Protein AF-H1UV63-F1 (afdb_monomer_lite)

InterPro domains:
  IPR043129 ATPase, nucleotide binding domain [SSF53067] (81-274)

Sequence (292 aa):
MKQTSWPDVTPINQKNYYTDYMKRDDQILALRLQGDATRDRIVQAAKDRDRALAQSGRAEVPLVIPELQPDEAPADAAAGLDPSKVIVIHPGSQNLRIGFASDALPKSIPMTLATKFPQTEAEIHEALPRRHFEAKTQDQQYGEEWSKKYNKMCSDLKLEMRANKRKVLPNSKELVLNYNRRTEPEIIQTHNDPLQIDWTDINNLDDPKSSASCFIGQQAQRVPDDSQPKFKLWWPIQHGVLNEDEYLNAEHLFDDFETLLDKAIRQELGLTKNSTWRQYSCVFVIPDLYDK

Secondary structure (DSSP, 8-state):
---------PPP-TTS-----S--HHHHHHHHHHHHHHHHHHHHHHHHHHHHHHHH--------------S-------S---GGGEEEEE--SSEEEEEETT-SS-EEEES-EEEE-SS-HHHHS--SSP--TT--SHHHHH-HHHHHHHHHHHHHHHHHHHHTTPPPPTTHHHHHHHHHHHPPPP---GGG-TT------GGG-S-TT-SS--EEHHHHHTS-TT-SS-EEEE-SEETTEE-TTT-S-HHHHHHHHHHHHHHHHHHHS----HHHHTT-EEEE---SS---

Foldseek 3Di:
DDPDDDDDDDDDDPPPDDDPPDDPVVVCVVVVVVVVVVVVVVVVVVVVVVVVVVVVPDPDDDPPPPPPDDDDDDPCPPPPPPQQQEWEWEDDQQWIWIDGSPDPGTDIFGQKKKFQDQAEPCRVDPDPPDQPPPDPDPCSSPNDVVVVVVVVVVVVVCVVCVVVVHDDDPPPVVVVVVVVVPDDDDDDDPVPDPPDDDAADLVPFPDNPDRPTMDTGSNNVRHDCPDVRHIYMDGQDDPQHGDPPVDPDPVVSVSSSVVRVVVCCCPVVVPPDPVCNVSHHYHYDHDPDDDD

Organism: Colletotrichum higginsianum (strain IMI 349063) (NCBI:txid759273)

Radius of gyration: 31.69 Å; chains: 1; bounding box: 70×68×84 Å

Structure (mmCIF, N/CA/C/O backbone):
data_AF-H1UV63-F1
#
_entry.id   AF-H1UV63-F1
#
loop_
_atom_site.group_PDB
_atom_site.id
_atom_site.type_symbol
_atom_site.label_atom_id
_atom_site.label_alt_id
_atom_site.label_comp_id
_atom_site.label_asym_id
_atom_site.label_entity_id
_atom_site.label_seq_id
_atom_site.pdbx_PDB_ins_code
_atom_site.Cartn_x
_atom_site.Cartn_y
_atom_site.Cartn_z
_atom_site.occupancy
_atom_site.B_iso_or_equiv
_atom_site.auth_seq_id
_atom_site.auth_comp_id
_atom_site.auth_asym_id
_atom_site.auth_atom_id
_atom_site.pdbx_PDB_model_num
ATOM 1 N N . MET A 1 1 ? 37.564 -13.833 4.505 1.00 42.19 1 MET A N 1
ATOM 2 C CA . MET A 1 1 ? 36.512 -14.299 5.436 1.00 42.19 1 MET A CA 1
ATOM 3 C C . MET A 1 1 ? 35.214 -14.397 4.651 1.00 42.19 1 MET A C 1
ATOM 5 O O . MET A 1 1 ? 34.852 -13.411 4.023 1.00 42.19 1 MET A O 1
ATOM 9 N N . LYS A 1 2 ? 34.582 -15.577 4.580 1.00 48.62 2 LYS A N 1
ATOM 10 C CA . LYS A 1 2 ? 33.307 -15.763 3.862 1.00 48.62 2 LYS A CA 1
ATOM 11 C C . LYS A 1 2 ? 32.194 -15.027 4.629 1.00 48.62 2 LYS A C 1
ATOM 13 O O . LYS A 1 2 ? 32.057 -15.247 5.825 1.00 48.62 2 LYS A O 1
ATOM 18 N N . GLN A 1 3 ? 31.455 -14.146 3.952 1.00 64.31 3 GLN A N 1
ATOM 19 C CA . GLN A 1 3 ? 30.442 -13.248 4.536 1.00 64.31 3 GLN A CA 1
ATOM 20 C C . GLN A 1 3 ? 28.996 -13.774 4.442 1.00 64.31 3 GLN A C 1
ATOM 22 O O . GLN A 1 3 ? 28.058 -12.996 4.564 1.00 64.31 3 GLN A O 1
ATOM 27 N N . THR A 1 4 ? 28.778 -15.076 4.240 1.00 67.56 4 THR A N 1
ATOM 28 C CA . THR A 1 4 ? 27.424 -15.652 4.250 1.00 67.56 4 THR A CA 1
ATOM 29 C C . THR A 1 4 ? 27.419 -17.079 4.802 1.00 67.56 4 THR A C 1
ATOM 31 O O . THR A 1 4 ? 28.293 -17.885 4.487 1.00 67.56 4 THR A O 1
ATOM 34 N N . SER A 1 5 ? 26.432 -17.377 5.651 1.00 64.19 5 SER A N 1
ATOM 35 C CA . SER A 1 5 ? 26.225 -18.647 6.366 1.00 64.19 5 SER A CA 1
ATOM 36 C C . SER A 1 5 ? 25.236 -19.577 5.655 1.00 64.19 5 SER A C 1
ATOM 38 O O . SER A 1 5 ? 24.507 -20.326 6.304 1.00 64.19 5 SER A O 1
ATOM 40 N N . TRP A 1 6 ? 25.169 -19.518 4.325 1.00 56.72 6 TRP A N 1
ATOM 41 C CA . TRP A 1 6 ? 24.364 -20.474 3.571 1.00 56.72 6 TRP A CA 1
ATOM 42 C C . TRP A 1 6 ? 25.075 -21.832 3.584 1.00 56.72 6 TRP A C 1
ATOM 44 O O . TRP A 1 6 ? 26.253 -21.889 3.223 1.00 56.72 6 TRP A O 1
ATOM 54 N N . PRO A 1 7 ? 24.416 -22.918 4.026 1.00 69.50 7 PRO A N 1
ATOM 55 C CA . PRO A 1 7 ? 25.026 -24.237 4.001 1.00 69.50 7 PRO A CA 1
ATOM 56 C C . PRO A 1 7 ? 25.246 -24.663 2.544 1.00 69.50 7 PRO A C 1
ATOM 58 O O . PRO A 1 7 ? 24.295 -24.750 1.766 1.00 69.50 7 PRO A O 1
ATOM 61 N N . ASP A 1 8 ? 26.503 -24.923 2.176 1.00 65.56 8 ASP A N 1
ATOM 62 C CA . ASP A 1 8 ? 26.855 -25.519 0.886 1.00 65.56 8 ASP A CA 1
ATOM 63 C C . ASP A 1 8 ? 26.188 -26.905 0.796 1.00 65.56 8 ASP A C 1
ATOM 65 O O . ASP A 1 8 ? 26.524 -27.826 1.546 1.00 65.56 8 ASP A O 1
ATOM 69 N N . VAL A 1 9 ? 25.205 -27.052 -0.098 1.00 66.06 9 VAL A N 1
ATOM 70 C CA . VAL A 1 9 ? 24.465 -28.308 -0.283 1.00 66.06 9 VAL A CA 1
ATOM 71 C C . VAL A 1 9 ? 25.393 -29.335 -0.929 1.00 66.06 9 VAL A C 1
ATOM 73 O O . VAL A 1 9 ? 25.764 -29.211 -2.098 1.00 66.06 9 VAL A O 1
ATOM 76 N N . THR A 1 10 ? 25.775 -30.364 -0.174 1.00 71.56 10 THR A N 1
ATOM 77 C CA . THR A 1 10 ? 26.599 -31.456 -0.693 1.00 71.56 10 THR A CA 1
ATOM 78 C C . THR A 1 10 ? 25.807 -32.298 -1.703 1.00 71.56 10 THR A C 1
ATOM 80 O O . THR A 1 10 ? 24.642 -32.628 -1.466 1.00 71.56 10 THR A O 1
ATOM 83 N N . PRO A 1 11 ? 26.405 -32.661 -2.853 1.00 67.38 11 PRO A N 1
ATOM 84 C CA . PRO A 1 11 ? 25.725 -33.463 -3.863 1.00 67.38 11 PRO A CA 1
ATOM 85 C C . PRO A 1 11 ? 25.368 -34.850 -3.306 1.00 67.38 11 PRO A C 1
ATOM 87 O O . PRO A 1 11 ? 26.227 -35.577 -2.805 1.00 67.38 11 PRO A O 1
ATOM 90 N N . ILE A 1 12 ? 24.086 -35.217 -3.400 1.00 66.31 12 ILE A N 1
ATOM 91 C CA . ILE A 1 12 ? 23.541 -36.483 -2.890 1.00 66.31 12 ILE A CA 1
ATOM 92 C C . ILE A 1 12 ? 24.153 -37.680 -3.636 1.00 66.31 12 ILE A C 1
ATOM 94 O O . ILE A 1 12 ? 24.040 -37.805 -4.857 1.00 66.31 12 ILE A O 1
ATOM 98 N N . ASN A 1 13 ? 24.764 -38.600 -2.882 1.00 66.12 13 ASN A N 1
ATOM 99 C CA . ASN A 1 13 ? 25.251 -39.882 -3.389 1.00 66.12 13 ASN A CA 1
ATOM 100 C C . ASN A 1 13 ? 24.067 -40.833 -3.633 1.00 66.12 13 ASN A C 1
ATOM 102 O O . ASN A 1 13 ? 23.534 -41.440 -2.705 1.00 66.12 13 ASN A O 1
ATOM 106 N N . GLN A 1 14 ? 23.679 -40.978 -4.900 1.00 61.50 14 GLN A N 1
ATOM 107 C CA . GLN A 1 14 ? 22.519 -41.771 -5.324 1.00 61.50 14 GLN A CA 1
ATOM 108 C C . GLN A 1 14 ? 22.636 -43.278 -5.032 1.00 61.50 14 GLN A C 1
ATOM 110 O O . GLN A 1 14 ? 21.630 -43.976 -5.099 1.00 61.50 14 GLN A O 1
ATOM 115 N N . LYS A 1 15 ? 23.828 -43.805 -4.707 1.00 62.38 15 LYS A N 1
ATOM 116 C CA . LYS A 1 15 ? 24.020 -45.252 -4.488 1.00 62.38 15 LYS A CA 1
ATOM 117 C C . LYS A 1 15 ? 23.692 -45.733 -3.071 1.00 62.38 15 LYS A C 1
ATOM 119 O O . LYS A 1 15 ? 23.454 -46.922 -2.906 1.00 62.38 15 LYS A O 1
ATOM 124 N N . ASN A 1 16 ? 23.626 -44.834 -2.084 1.00 57.97 16 ASN A N 1
ATOM 125 C CA . ASN A 1 16 ? 23.355 -45.173 -0.677 1.00 57.97 16 ASN A CA 1
ATOM 126 C C . ASN A 1 16 ? 22.118 -44.441 -0.120 1.00 57.97 16 ASN A C 1
ATOM 128 O O . ASN A 1 16 ? 22.035 -44.178 1.078 1.00 57.97 16 ASN A O 1
ATOM 132 N N . TYR A 1 17 ? 21.174 -44.061 -0.984 1.00 53.88 17 TYR A N 1
ATOM 133 C CA . TYR A 1 17 ? 20.002 -43.287 -0.582 1.00 53.88 17 TYR A CA 1
ATOM 134 C C . TYR A 1 17 ? 18.934 -44.200 0.040 1.00 53.88 17 TYR A C 1
ATOM 136 O O . TYR A 1 17 ? 18.136 -44.807 -0.669 1.00 53.88 17 TYR A O 1
ATOM 144 N N . TYR A 1 18 ? 18.925 -44.300 1.371 1.00 55.66 18 TYR A N 1
ATOM 145 C CA . TYR A 1 18 ? 17.771 -44.785 2.129 1.00 55.66 18 TYR A CA 1
ATOM 146 C C . TYR A 1 18 ? 16.895 -43.587 2.506 1.00 55.66 18 TYR A C 1
ATOM 148 O O . TYR A 1 18 ? 17.345 -42.653 3.168 1.00 55.66 18 TYR A O 1
ATOM 156 N N . THR A 1 19 ? 15.643 -43.593 2.058 1.00 51.69 19 THR A N 1
ATOM 157 C CA . THR A 1 19 ? 14.640 -42.598 2.443 1.00 51.69 19 THR A CA 1
ATOM 158 C C . THR A 1 19 ? 13.991 -42.997 3.765 1.00 51.69 19 THR A C 1
ATOM 160 O O . THR A 1 19 ? 13.019 -43.748 3.764 1.00 51.69 19 THR A O 1
ATOM 163 N N . ASP A 1 20 ? 14.441 -42.426 4.881 1.00 51.88 20 ASP A N 1
ATOM 164 C CA . ASP A 1 20 ? 13.685 -42.420 6.147 1.00 51.88 20 ASP A CA 1
ATOM 165 C C . ASP A 1 20 ? 12.546 -41.376 6.092 1.00 51.88 20 ASP A C 1
ATOM 167 O O . ASP A 1 20 ? 12.403 -40.513 6.955 1.00 51.88 20 ASP A O 1
ATOM 171 N N . TYR A 1 21 ? 11.748 -41.403 5.017 1.00 51.06 21 TYR A N 1
ATOM 172 C CA . TYR A 1 21 ? 10.673 -40.431 4.770 1.00 51.06 21 TYR A CA 1
ATOM 173 C C . TYR A 1 21 ? 9.330 -40.844 5.398 1.00 51.06 21 TYR A C 1
ATOM 175 O O . TYR A 1 21 ? 8.378 -40.064 5.410 1.00 51.06 21 TYR A O 1
ATOM 183 N N . MET A 1 22 ? 9.229 -42.048 5.966 1.00 54.25 22 MET A N 1
ATOM 184 C CA . MET A 1 22 ? 8.077 -42.404 6.794 1.00 54.25 22 MET A CA 1
ATOM 185 C C . MET A 1 22 ? 8.352 -42.023 8.247 1.00 54.25 22 MET A C 1
ATOM 187 O O . MET A 1 22 ? 9.320 -42.483 8.851 1.00 54.25 22 MET A O 1
ATOM 191 N N . LYS A 1 23 ? 7.487 -41.165 8.803 1.00 57.91 23 LYS A N 1
ATOM 192 C CA . LYS A 1 23 ? 7.458 -40.820 10.230 1.00 57.91 23 LYS A CA 1
ATOM 193 C C . LYS A 1 23 ? 7.502 -42.118 11.043 1.00 57.91 23 LYS A C 1
ATOM 195 O O . LYS A 1 23 ? 6.573 -42.917 10.953 1.00 57.91 23 LYS A O 1
ATOM 200 N N . ARG A 1 24 ? 8.583 -42.339 11.797 1.00 61.56 24 ARG A N 1
ATOM 201 C CA . ARG A 1 24 ? 8.709 -43.492 12.701 1.00 61.56 24 ARG A CA 1
ATOM 202 C C . ARG A 1 24 ? 7.568 -43.451 13.718 1.00 61.56 24 ARG A C 1
ATOM 204 O O . ARG A 1 24 ? 7.281 -42.380 14.255 1.00 61.56 24 ARG A O 1
ATOM 211 N N . ASP A 1 25 ? 6.949 -44.599 13.994 1.00 57.50 25 ASP A N 1
ATOM 212 C CA . ASP A 1 25 ? 5.858 -44.711 14.976 1.00 57.50 25 ASP A CA 1
ATOM 213 C C . ASP A 1 25 ? 6.254 -44.144 16.355 1.00 57.50 25 ASP A C 1
ATOM 215 O O . ASP A 1 25 ? 5.413 -43.565 17.041 1.00 57.50 25 ASP A O 1
ATOM 219 N N . ASP A 1 26 ? 7.543 -44.180 16.708 1.00 63.28 26 ASP A N 1
ATOM 220 C CA . ASP A 1 26 ? 8.093 -43.601 17.942 1.00 63.28 26 ASP A CA 1
ATOM 221 C C . ASP A 1 26 ? 7.792 -42.100 18.107 1.00 63.28 26 ASP A C 1
ATOM 223 O O . ASP A 1 26 ? 7.559 -41.630 19.219 1.00 63.28 26 ASP A O 1
ATOM 227 N N . GLN A 1 27 ? 7.751 -41.331 17.010 1.00 63.78 27 GLN A N 1
ATOM 228 C CA . GLN A 1 27 ? 7.450 -39.892 17.058 1.00 63.78 27 GLN A CA 1
ATOM 229 C C . GLN A 1 27 ? 5.960 -39.614 17.301 1.00 63.78 27 GLN A C 1
ATOM 231 O O . GLN A 1 27 ? 5.600 -38.545 17.790 1.00 63.78 27 GLN A O 1
ATOM 236 N N . ILE A 1 28 ? 5.086 -40.568 16.967 1.00 67.12 28 ILE A N 1
ATOM 237 C CA . ILE A 1 28 ? 3.628 -40.450 17.117 1.00 67.12 28 ILE A CA 1
ATOM 238 C C . ILE A 1 28 ? 3.163 -41.087 18.437 1.00 67.12 28 ILE A C 1
ATOM 240 O O . ILE A 1 28 ? 2.121 -40.706 18.974 1.00 67.12 28 ILE A O 1
ATOM 244 N N . LEU A 1 29 ? 3.953 -42.006 19.003 1.00 73.69 29 LEU A N 1
ATOM 245 C CA . LEU A 1 29 ? 3.666 -42.682 20.266 1.00 73.69 29 LEU A CA 1
ATOM 246 C C . LEU A 1 29 ? 3.456 -41.695 21.424 1.00 73.69 29 LEU A C 1
ATOM 248 O O . LEU A 1 29 ? 2.506 -41.856 22.183 1.00 73.69 29 LEU A O 1
ATOM 252 N N . ALA A 1 30 ? 4.278 -40.645 21.528 1.00 72.62 30 ALA A N 1
ATOM 253 C CA . ALA A 1 30 ? 4.153 -39.642 22.591 1.00 72.62 30 ALA A CA 1
ATOM 254 C C . ALA A 1 30 ? 2.817 -38.873 22.533 1.00 72.62 30 ALA A C 1
ATOM 256 O O . ALA A 1 30 ? 2.186 -38.651 23.566 1.00 72.62 30 ALA A O 1
ATOM 257 N N . LEU A 1 31 ? 2.352 -38.523 21.326 1.00 74.31 31 LEU A N 1
ATOM 258 C CA . LEU A 1 31 ? 1.053 -37.870 21.127 1.00 74.31 31 LEU A CA 1
ATOM 259 C C . LEU A 1 31 ? -0.121 -38.820 21.395 1.00 74.31 31 LEU A C 1
ATOM 261 O O . LEU A 1 31 ? -1.104 -38.402 22.006 1.00 74.31 31 LEU A O 1
ATOM 265 N N . ARG A 1 32 ? -0.027 -40.095 20.984 1.00 78.44 32 ARG A N 1
ATOM 266 C CA . ARG A 1 32 ? -1.058 -41.101 21.306 1.00 78.44 32 ARG A CA 1
ATOM 267 C C . ARG A 1 32 ? -1.154 -41.329 22.813 1.00 78.44 32 ARG A C 1
ATOM 269 O O . ARG A 1 32 ? -2.252 -41.285 23.344 1.00 78.44 32 ARG A O 1
ATOM 276 N N . LEU A 1 33 ? -0.022 -41.455 23.510 1.00 80.06 33 LEU A N 1
ATOM 277 C CA . LEU A 1 33 ? 0.009 -41.652 24.961 1.00 80.06 33 LEU A CA 1
ATOM 278 C C . LEU A 1 33 ? -0.634 -40.474 25.719 1.00 80.06 33 LEU A C 1
ATOM 280 O O . LEU A 1 33 ? -1.361 -40.686 26.687 1.00 80.06 33 LEU A O 1
ATOM 284 N N . GLN A 1 34 ? -0.416 -39.232 25.266 1.00 75.44 34 GLN A N 1
ATOM 285 C CA . GLN A 1 34 ? -1.096 -38.058 25.828 1.00 75.44 34 GLN A CA 1
ATOM 286 C C . GLN A 1 34 ? -2.606 -38.056 25.550 1.00 75.44 34 GLN A C 1
ATOM 288 O O . GLN A 1 34 ? -3.384 -37.699 26.440 1.00 75.44 34 GLN A O 1
ATOM 293 N N . GLY A 1 35 ? -3.019 -38.458 24.343 1.00 81.25 35 GLY A N 1
ATOM 294 C CA . GLY A 1 35 ? -4.427 -38.586 23.959 1.00 81.25 35 GLY A CA 1
ATOM 295 C C . GLY A 1 35 ? -5.166 -39.669 24.751 1.00 81.25 35 GLY A C 1
ATOM 296 O O . GLY A 1 35 ? -6.261 -39.433 25.262 1.00 81.25 35 GLY A O 1
ATOM 297 N N . ASP A 1 36 ? -4.540 -40.830 24.928 1.00 81.25 36 ASP A N 1
ATOM 298 C CA . ASP A 1 36 ? -5.101 -41.941 25.699 1.00 81.25 36 ASP A CA 1
ATOM 299 C C . ASP A 1 36 ? -5.211 -41.568 27.188 1.00 81.25 36 ASP A C 1
ATOM 301 O O . ASP A 1 36 ? -6.267 -41.748 27.793 1.00 81.25 36 ASP A O 1
ATOM 305 N N . ALA A 1 37 ? -4.197 -40.905 27.760 1.00 79.62 37 ALA A N 1
ATOM 306 C CA . ALA A 1 37 ? -4.236 -40.442 29.150 1.00 79.62 37 ALA A CA 1
ATOM 307 C C . ALA A 1 37 ? -5.311 -39.366 29.412 1.00 79.62 37 ALA A C 1
ATOM 309 O O . ALA A 1 37 ? -5.905 -39.323 30.493 1.00 79.62 37 ALA A O 1
ATOM 310 N N . THR A 1 38 ? -5.580 -38.481 28.445 1.00 79.75 38 THR A N 1
ATOM 311 C CA . THR A 1 38 ? -6.673 -37.495 28.559 1.00 79.75 38 THR A CA 1
ATOM 312 C C . THR A 1 38 ? -8.038 -38.166 28.453 1.00 79.75 38 THR A C 1
ATOM 314 O O . THR A 1 38 ? -8.935 -37.841 29.234 1.00 79.75 38 THR A O 1
ATOM 317 N N . ARG A 1 39 ? -8.187 -39.147 27.557 1.00 81.31 39 ARG A N 1
ATOM 318 C CA . ARG A 1 39 ? -9.411 -39.946 27.432 1.00 81.31 39 ARG A CA 1
ATOM 319 C C . ARG A 1 39 ? -9.704 -40.737 28.707 1.00 81.31 39 ARG A C 1
ATOM 321 O O . ARG A 1 39 ? -10.838 -40.698 29.185 1.00 81.31 39 ARG A O 1
ATOM 328 N N . ASP A 1 40 ? -8.696 -41.374 29.295 1.00 83.44 40 ASP A N 1
ATOM 329 C CA . ASP A 1 40 ? -8.841 -42.131 30.540 1.00 83.44 40 ASP A CA 1
ATOM 330 C C . ASP A 1 40 ? -9.240 -41.232 31.713 1.00 83.44 40 ASP A C 1
ATOM 332 O O . ASP A 1 40 ? -10.145 -41.583 32.470 1.00 83.44 40 ASP A O 1
ATOM 336 N N . ARG A 1 41 ? -8.673 -40.020 31.820 1.00 83.25 41 ARG A N 1
ATOM 337 C CA . ARG A 1 41 ? -9.089 -39.033 32.837 1.00 83.25 41 ARG A CA 1
ATOM 338 C C . ARG A 1 41 ? -10.551 -38.615 32.692 1.00 83.25 41 ARG A C 1
ATOM 340 O O . ARG A 1 41 ? -11.250 -38.516 33.697 1.00 83.25 41 ARG A O 1
ATOM 347 N N . ILE A 1 42 ? -11.029 -38.397 31.466 1.00 80.56 42 ILE A N 1
ATOM 348 C CA . ILE A 1 42 ? -12.434 -38.039 31.208 1.00 80.56 42 ILE A CA 1
ATOM 349 C C . ILE A 1 42 ? -13.360 -39.199 31.591 1.00 80.56 42 ILE A C 1
ATOM 351 O O . ILE A 1 42 ? -14.383 -38.988 32.243 1.00 80.56 42 ILE A O 1
ATOM 355 N N . VAL A 1 43 ? -12.989 -40.431 31.232 1.00 85.44 43 VAL A N 1
ATOM 356 C CA . VAL A 1 43 ? -13.759 -41.634 31.576 1.00 85.44 43 VAL A CA 1
ATOM 357 C C . VAL A 1 43 ? -13.783 -41.859 33.088 1.00 85.44 43 VAL A C 1
ATOM 359 O O . VAL A 1 43 ? -14.829 -42.216 33.631 1.00 85.44 43 VAL A O 1
ATOM 362 N N . GLN A 1 44 ? -12.668 -41.627 33.781 1.00 81.00 44 GLN A N 1
ATOM 363 C CA . GLN A 1 44 ? -12.585 -41.758 35.233 1.00 81.00 44 GLN A CA 1
ATOM 364 C C . GLN A 1 44 ? -13.447 -40.704 35.937 1.00 81.00 44 GLN A C 1
ATOM 366 O O . GLN A 1 44 ? -14.276 -41.062 36.764 1.00 81.00 44 GLN A O 1
ATOM 371 N N . ALA A 1 45 ? -13.367 -39.438 35.514 1.00 83.94 45 ALA A N 1
ATOM 372 C CA . ALA A 1 45 ? -14.203 -38.360 36.044 1.00 83.94 45 ALA A CA 1
ATOM 373 C C . ALA A 1 45 ? -15.707 -38.596 35.803 1.00 83.94 45 ALA A C 1
ATOM 375 O O . ALA A 1 45 ? -16.535 -38.266 36.652 1.00 83.94 45 ALA A O 1
ATOM 376 N N . ALA A 1 46 ? -16.078 -39.191 34.663 1.00 80.81 46 ALA A N 1
ATOM 377 C CA . ALA A 1 46 ? -17.459 -39.580 34.388 1.00 80.81 46 ALA A CA 1
ATOM 378 C C . ALA A 1 46 ? -17.924 -40.730 35.297 1.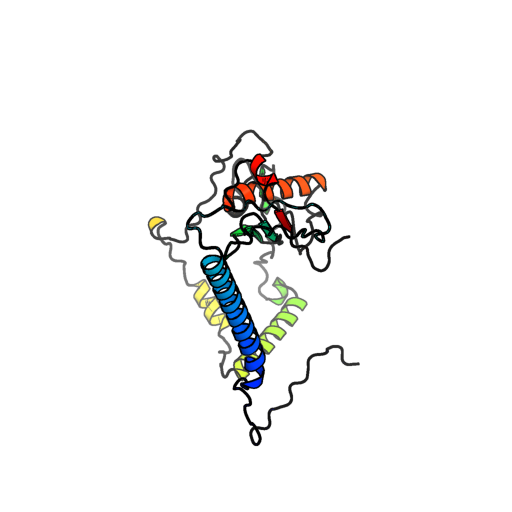00 80.81 46 ALA A C 1
ATOM 380 O O . ALA A 1 46 ? -19.009 -40.651 35.864 1.00 80.81 46 ALA A O 1
ATOM 381 N N . LYS A 1 47 ? -17.092 -41.763 35.490 1.00 83.31 47 LYS A N 1
ATOM 382 C CA . LYS A 1 47 ? -17.390 -42.892 36.388 1.00 83.31 47 LYS A CA 1
ATOM 383 C C . LYS A 1 47 ? -17.461 -42.475 37.855 1.00 83.31 47 LYS A C 1
ATOM 385 O O . LYS A 1 47 ? -18.312 -42.982 38.578 1.00 83.31 47 LYS A O 1
ATOM 390 N N . ASP A 1 48 ? -16.602 -41.559 38.289 1.00 79.50 48 ASP A N 1
ATOM 391 C CA . ASP A 1 48 ? -16.605 -41.039 39.656 1.00 79.50 48 ASP A CA 1
ATOM 392 C C . ASP A 1 48 ? -17.840 -40.162 39.908 1.00 79.50 48 ASP A C 1
ATOM 394 O O . ASP A 1 48 ? -18.464 -40.276 40.964 1.00 79.50 48 ASP A O 1
ATOM 398 N N . ARG A 1 49 ? -18.271 -39.374 38.910 1.00 76.06 49 ARG A N 1
ATOM 399 C CA . ARG A 1 49 ? -19.550 -38.642 38.943 1.00 76.06 49 ARG A CA 1
ATOM 400 C C . ARG A 1 49 ? -20.744 -39.596 39.052 1.00 76.06 49 ARG A C 1
ATOM 402 O O . ARG A 1 49 ? -21.631 -39.358 39.865 1.00 76.06 49 ARG A O 1
ATOM 409 N N . ASP A 1 50 ? -20.749 -40.677 38.276 1.00 76.12 50 ASP A N 1
ATOM 410 C CA . ASP A 1 50 ? -21.839 -41.662 38.271 1.00 76.12 50 ASP A CA 1
ATOM 411 C C . ASP A 1 50 ? -21.874 -42.483 39.575 1.00 76.12 50 ASP A C 1
ATOM 413 O O . ASP A 1 50 ? -22.935 -42.729 40.148 1.00 76.12 50 ASP A O 1
ATOM 417 N N . ARG A 1 51 ? -20.699 -42.816 40.129 1.00 79.19 51 ARG A N 1
ATOM 418 C CA . ARG A 1 51 ? -20.566 -43.451 41.449 1.00 79.19 51 ARG A CA 1
ATOM 419 C C . ARG A 1 51 ? -21.072 -42.540 42.568 1.00 79.19 51 ARG A C 1
ATOM 421 O O . ARG A 1 51 ? -21.796 -43.016 43.438 1.00 79.19 51 ARG A O 1
ATOM 428 N N . ALA A 1 52 ? -20.738 -41.249 42.537 1.00 69.75 52 ALA A N 1
ATOM 429 C CA . ALA A 1 52 ? -21.239 -40.274 43.507 1.00 69.75 52 ALA A CA 1
ATOM 430 C C . ALA A 1 52 ? -22.772 -40.114 43.430 1.00 69.75 52 ALA A C 1
ATOM 432 O O . ALA A 1 52 ? -23.437 -39.977 44.461 1.00 69.75 52 ALA A O 1
ATOM 433 N N . LEU A 1 53 ? -23.347 -40.211 42.226 1.00 67.38 53 LEU A N 1
ATOM 434 C CA . LEU A 1 53 ? -24.797 -40.223 42.011 1.00 67.38 53 LEU A CA 1
ATOM 435 C C . LEU A 1 53 ? -25.455 -41.492 42.575 1.00 67.38 53 LEU A C 1
ATOM 437 O O . LEU A 1 53 ? -26.475 -41.416 43.255 1.00 67.38 53 LEU A O 1
ATOM 441 N N . ALA A 1 54 ? -24.848 -42.659 42.354 1.00 68.00 54 ALA A N 1
ATOM 442 C CA . ALA A 1 54 ? -25.374 -43.936 42.837 1.00 68.00 54 ALA A CA 1
ATOM 443 C C . ALA A 1 54 ? -25.281 -44.084 44.366 1.00 68.00 54 ALA A C 1
ATOM 445 O O . ALA A 1 54 ? -26.128 -44.726 44.985 1.00 68.00 54 ALA A O 1
ATOM 446 N N . GLN A 1 55 ? -24.266 -43.479 44.988 1.00 66.81 55 GLN A N 1
ATOM 447 C CA . GLN A 1 55 ? -24.022 -43.576 46.428 1.00 66.81 55 GLN A CA 1
ATOM 448 C C . GLN A 1 55 ? -24.863 -42.583 47.252 1.00 66.81 55 GLN A C 1
ATOM 450 O O . GLN A 1 55 ? -25.044 -42.793 48.449 1.00 66.81 55 GLN A O 1
ATOM 455 N N . SER A 1 56 ? -25.413 -41.535 46.624 1.00 59.72 56 SER A N 1
ATOM 456 C CA . SER A 1 56 ? -26.205 -40.495 47.300 1.00 59.72 56 SER A CA 1
ATOM 457 C C . SER A 1 56 ? -27.724 -40.728 47.308 1.00 59.72 56 SER A C 1
ATOM 459 O O . SER A 1 56 ? -28.416 -40.020 48.035 1.00 59.72 56 SER A O 1
ATOM 461 N N . GLY A 1 57 ? -28.258 -41.735 46.598 1.00 57.03 57 GLY A N 1
ATOM 462 C CA . GLY A 1 57 ? -29.594 -42.326 46.831 1.00 57.03 57 GLY A CA 1
ATOM 463 C C . GLY A 1 57 ? -30.821 -41.392 46.832 1.00 57.03 57 GLY A C 1
ATOM 464 O O . GLY A 1 57 ? -31.920 -41.839 47.159 1.00 57.03 57 GLY A O 1
ATOM 465 N N . ARG A 1 58 ? -30.677 -40.113 46.477 1.00 44.91 58 ARG A N 1
ATOM 466 C CA . ARG A 1 58 ? -31.751 -39.117 46.403 1.00 44.91 58 ARG A CA 1
ATOM 467 C C . ARG A 1 58 ? -31.791 -38.525 45.002 1.00 44.91 58 ARG A C 1
ATOM 469 O O . ARG A 1 58 ? -30.860 -37.854 44.574 1.00 44.91 58 ARG A O 1
ATOM 476 N N . ALA A 1 59 ? -32.898 -38.771 44.310 1.00 52.41 59 ALA A N 1
ATOM 477 C CA . ALA A 1 59 ? -33.232 -38.187 43.017 1.00 52.41 59 ALA A CA 1
ATOM 478 C C . ALA A 1 59 ? -33.737 -36.741 43.167 1.00 52.41 59 ALA A C 1
ATOM 480 O O . ALA A 1 59 ? -34.844 -36.420 42.753 1.00 52.41 59 ALA A O 1
ATOM 481 N N . GLU A 1 60 ? -32.926 -35.868 43.757 1.00 45.50 60 GLU A N 1
ATOM 482 C CA . GLU A 1 60 ? -33.067 -34.425 43.580 1.00 45.50 60 GLU A CA 1
ATOM 483 C C . GLU A 1 60 ? -31.687 -33.858 43.299 1.00 45.50 60 GLU A C 1
ATOM 485 O O . GLU A 1 60 ? -30.729 -34.180 43.993 1.00 45.50 60 GLU A O 1
ATOM 490 N N . VAL A 1 61 ? -31.591 -33.060 42.240 1.00 51.62 61 VAL A N 1
ATOM 491 C CA . VAL A 1 61 ? -30.376 -32.365 41.826 1.00 51.62 61 VAL A CA 1
ATOM 492 C C . VAL A 1 61 ? -30.272 -31.089 42.660 1.00 51.62 61 VAL A C 1
ATOM 494 O O . VAL A 1 61 ? -31.043 -30.162 42.403 1.00 51.62 61 VAL A O 1
ATOM 497 N N . PRO A 1 62 ? -29.327 -30.950 43.607 1.00 40.50 62 PRO A N 1
ATOM 498 C CA . PRO A 1 62 ? -28.923 -29.630 44.036 1.00 40.50 62 PRO A CA 1
ATOM 499 C C . PRO A 1 62 ? -28.032 -29.090 42.919 1.00 40.50 62 PRO A C 1
ATOM 501 O O . PRO A 1 62 ? -26.952 -29.623 42.648 1.00 40.50 62 PRO A O 1
ATOM 504 N N . LEU A 1 63 ? -28.485 -28.035 42.247 1.00 44.59 63 LEU A N 1
ATOM 505 C CA . LEU A 1 63 ? -27.571 -27.125 41.568 1.00 44.59 63 LEU A CA 1
ATOM 506 C C . LEU A 1 63 ? -26.609 -26.602 42.638 1.00 44.59 63 LEU A C 1
ATOM 508 O O . LEU A 1 63 ? -26.951 -25.698 43.396 1.00 44.59 63 LEU A O 1
ATOM 512 N N . VAL A 1 64 ? -25.423 -27.202 42.731 1.00 41.56 64 VAL A N 1
ATOM 513 C CA . VAL A 1 64 ? -24.314 -26.602 43.466 1.00 41.56 64 VAL A CA 1
ATOM 514 C C . VAL A 1 64 ? -23.914 -25.373 42.663 1.00 41.56 64 VAL A C 1
ATOM 516 O O . VAL A 1 64 ? -23.191 -25.460 41.673 1.00 41.56 64 VAL A O 1
ATOM 519 N N . ILE A 1 65 ? -24.453 -24.225 43.066 1.00 46.94 65 ILE A N 1
ATOM 520 C CA . ILE A 1 65 ? -23.809 -22.938 42.831 1.00 46.94 65 ILE A CA 1
ATOM 521 C C . ILE A 1 65 ? -22.447 -23.069 43.520 1.00 46.94 65 ILE A C 1
ATOM 523 O O . ILE A 1 65 ? -22.429 -23.366 44.716 1.00 46.94 65 ILE A O 1
ATOM 527 N N . PRO A 1 66 ? -21.314 -22.934 42.811 1.00 40.56 66 PRO A N 1
ATOM 528 C CA . PRO A 1 66 ? -20.021 -22.950 43.469 1.00 40.56 66 PRO A CA 1
ATOM 529 C C . PRO A 1 66 ? -19.970 -21.759 44.431 1.00 40.56 66 PRO A C 1
ATOM 531 O O . PRO A 1 66 ? -19.865 -20.611 44.000 1.00 40.56 66 PRO A O 1
ATOM 534 N N . GLU A 1 67 ? -20.085 -22.019 45.732 1.00 36.12 67 GLU A N 1
ATOM 535 C CA . GLU A 1 67 ? -19.616 -21.082 46.743 1.00 36.12 67 GLU A CA 1
ATOM 536 C C . GLU A 1 67 ? -18.103 -20.962 46.554 1.00 36.12 67 GLU A C 1
ATOM 538 O O . GLU A 1 67 ? -17.333 -21.864 46.885 1.00 36.12 67 GLU A O 1
ATOM 543 N N . LEU A 1 68 ? -17.689 -19.849 45.948 1.00 38.41 68 LEU A N 1
ATOM 544 C CA . LEU A 1 68 ? -16.312 -19.382 45.962 1.00 38.41 68 LEU A CA 1
ATOM 545 C C . LEU A 1 68 ? -15.915 -19.127 47.420 1.00 38.41 68 LEU A C 1
ATOM 547 O O . LEU A 1 68 ? -16.206 -18.069 47.976 1.00 38.41 68 LEU A O 1
ATOM 551 N N . GLN A 1 69 ? -15.245 -20.099 48.037 1.00 34.12 69 GLN A N 1
ATOM 552 C CA . GLN A 1 69 ? -14.367 -19.817 49.167 1.00 34.12 69 GLN A CA 1
ATOM 553 C C . GLN A 1 69 ? -13.242 -18.894 48.676 1.00 34.12 69 GLN A C 1
ATOM 555 O O . GLN A 1 69 ? -12.586 -19.220 47.682 1.00 34.12 69 GLN A O 1
ATOM 560 N N . PRO A 1 70 ? -13.024 -17.739 49.326 1.00 45.72 70 PRO A N 1
ATOM 561 C CA . PRO A 1 70 ? -11.938 -16.847 48.988 1.00 45.72 70 PRO A CA 1
ATOM 562 C C . PRO A 1 70 ? -10.727 -17.287 49.802 1.00 45.72 70 PRO A C 1
ATOM 564 O O . PRO A 1 70 ? -10.621 -16.901 50.954 1.00 45.72 70 PRO A O 1
ATOM 567 N N . ASP A 1 71 ? -9.859 -18.124 49.245 1.00 42.44 71 ASP A N 1
ATOM 568 C CA . ASP A 1 71 ? -8.431 -18.046 49.559 1.00 42.44 71 ASP A CA 1
ATOM 569 C C . ASP A 1 71 ? -7.603 -18.892 48.583 1.00 42.44 71 ASP A C 1
ATOM 571 O O . ASP A 1 71 ? -7.874 -20.065 48.340 1.00 42.44 71 ASP A O 1
ATOM 575 N N . GLU A 1 72 ? -6.601 -18.221 48.014 1.00 43.53 72 GLU A N 1
ATOM 576 C CA . GLU A 1 72 ? -5.490 -18.748 47.212 1.00 43.53 72 GLU A CA 1
ATOM 577 C C . GLU A 1 72 ? -5.837 -19.542 45.940 1.00 43.53 72 GLU A C 1
ATOM 579 O O . GLU A 1 72 ? -5.387 -20.666 45.721 1.00 43.53 72 GLU A O 1
ATOM 584 N N . ALA A 1 73 ? -6.518 -18.882 45.002 1.00 35.25 73 ALA A N 1
ATOM 585 C CA . ALA A 1 73 ? -6.237 -19.119 43.588 1.00 35.25 73 ALA A CA 1
ATOM 586 C C . ALA A 1 73 ? -5.068 -18.202 43.172 1.00 35.25 73 ALA A C 1
ATOM 588 O O . ALA A 1 73 ? -5.148 -16.992 43.419 1.00 35.25 73 ALA A O 1
ATOM 589 N N . PRO A 1 74 ? -3.990 -18.707 42.536 1.00 39.97 74 PRO A N 1
ATOM 590 C CA . PRO A 1 74 ? -3.104 -17.818 41.803 1.00 39.97 74 PRO A CA 1
ATOM 591 C C . PRO A 1 74 ? -3.980 -17.111 40.772 1.00 39.97 74 PRO A C 1
ATOM 593 O O . PRO A 1 74 ? -4.860 -17.730 40.180 1.00 39.97 74 PRO A O 1
ATOM 596 N N . ALA A 1 75 ? -3.800 -15.804 40.625 1.00 41.16 75 ALA A N 1
ATOM 597 C CA . ALA A 1 75 ? -4.569 -14.999 39.697 1.00 41.16 75 ALA A CA 1
ATOM 598 C C . ALA A 1 75 ? -4.500 -15.602 38.283 1.00 41.16 75 ALA A C 1
ATOM 600 O O . ALA A 1 75 ? -3.562 -15.338 37.531 1.00 41.16 75 ALA A O 1
ATOM 601 N N . ASP A 1 76 ? -5.517 -16.381 37.914 1.00 42.69 76 ASP A N 1
ATOM 602 C CA . ASP A 1 76 ? -5.851 -16.690 36.534 1.00 42.69 76 ASP A CA 1
ATOM 603 C C . ASP A 1 76 ? -6.343 -15.382 35.902 1.00 42.69 76 ASP A C 1
ATOM 605 O O . ASP A 1 76 ? -7.526 -15.155 35.659 1.00 42.69 76 ASP A O 1
ATOM 609 N N . ALA A 1 77 ? -5.391 -14.509 35.571 1.00 45.12 77 ALA A N 1
ATOM 610 C CA . ALA A 1 77 ? -5.543 -13.420 34.609 1.00 45.12 77 ALA A CA 1
ATOM 611 C C . ALA A 1 77 ? -5.694 -13.955 33.165 1.00 45.12 77 ALA A C 1
ATOM 613 O O . ALA A 1 77 ? -5.371 -13.278 32.195 1.00 45.12 77 ALA A O 1
ATOM 614 N N . ALA A 1 78 ? -6.187 -15.185 33.028 1.00 46.25 78 ALA A N 1
ATOM 615 C CA . ALA A 1 78 ? -6.580 -15.836 31.795 1.00 46.25 78 ALA A CA 1
ATOM 616 C C . ALA A 1 78 ? -8.082 -16.161 31.842 1.00 46.25 78 ALA A C 1
ATOM 618 O O . ALA A 1 78 ? -8.513 -17.228 31.407 1.00 46.25 78 ALA A O 1
ATOM 619 N N . ALA A 1 79 ? -8.901 -15.226 32.345 1.00 50.69 79 ALA A N 1
ATOM 620 C CA . ALA A 1 79 ? -10.275 -15.118 31.873 1.00 50.69 79 ALA A CA 1
ATOM 621 C C . ALA A 1 79 ? -10.189 -15.040 30.345 1.00 50.69 79 ALA A C 1
ATOM 623 O O . ALA A 1 79 ? -9.705 -14.046 29.806 1.00 50.69 79 ALA A O 1
ATOM 624 N N . GLY A 1 80 ? -10.511 -16.157 29.687 1.00 53.28 80 GLY A N 1
ATOM 625 C CA . GLY A 1 80 ? -10.207 -16.390 28.284 1.00 53.28 80 GLY A CA 1
ATOM 626 C C . GLY A 1 80 ? -10.583 -15.179 27.446 1.00 53.28 80 GLY A C 1
ATOM 627 O O . GLY A 1 80 ? -11.755 -14.808 27.387 1.00 53.28 80 GLY A O 1
ATOM 628 N N . LEU A 1 81 ? -9.575 -14.551 26.837 1.00 66.12 81 LEU A N 1
ATOM 629 C CA . LEU A 1 81 ? -9.780 -13.556 25.798 1.00 66.12 81 LEU A CA 1
ATOM 630 C C . LEU A 1 81 ? -10.593 -14.245 24.710 1.00 66.12 81 LEU A C 1
ATOM 632 O O . LEU A 1 81 ? -10.076 -15.079 23.969 1.00 66.12 81 LEU A O 1
ATOM 636 N N . ASP A 1 82 ? -11.887 -13.945 24.681 1.00 81.00 82 ASP A N 1
ATOM 637 C CA . ASP A 1 82 ? -12.774 -14.386 23.624 1.00 81.00 82 ASP A CA 1
ATOM 638 C C . ASP A 1 82 ? -12.194 -13.844 22.309 1.00 81.00 82 ASP A C 1
ATOM 640 O O . ASP A 1 82 ? -12.127 -12.621 22.144 1.00 81.00 82 ASP A O 1
ATOM 644 N N . PRO A 1 83 ? -11.725 -14.706 21.389 1.00 81.00 83 PRO A N 1
ATOM 645 C CA . PRO A 1 83 ? -11.052 -14.261 20.172 1.00 81.00 83 PRO A CA 1
ATOM 646 C C . PRO A 1 83 ? -11.975 -13.421 19.279 1.00 81.00 83 PRO A C 1
ATOM 648 O O . PRO A 1 83 ? -11.490 -12.647 18.458 1.00 81.00 83 PRO A O 1
ATOM 651 N N . SER A 1 84 ? -13.296 -13.510 19.473 1.00 85.38 84 SER A N 1
ATOM 652 C CA . SER A 1 84 ? -14.262 -12.638 18.797 1.00 85.38 84 SER A CA 1
ATOM 653 C C . SER A 1 84 ? -14.223 -11.184 19.287 1.00 85.38 84 SER A C 1
ATOM 655 O O . SER A 1 84 ? -14.648 -10.277 18.577 1.00 85.38 84 SER A O 1
ATOM 657 N N . LYS A 1 85 ? -13.676 -10.935 20.483 1.00 87.94 85 LYS A N 1
ATOM 658 C CA . LYS A 1 85 ? -13.527 -9.600 21.085 1.00 87.94 85 LYS A CA 1
ATOM 659 C C . LYS A 1 85 ? -12.103 -9.061 20.989 1.00 87.94 85 LYS A C 1
ATOM 661 O O . LYS A 1 85 ? -11.771 -8.075 21.644 1.00 87.94 85 LYS A O 1
ATOM 666 N N . VAL A 1 86 ? -11.255 -9.684 20.179 1.00 91.69 86 VAL A N 1
ATOM 667 C CA . VAL A 1 86 ? -9.893 -9.215 19.925 1.00 91.69 86 VAL A CA 1
ATOM 668 C C . VAL A 1 86 ? -9.808 -8.723 18.489 1.00 91.69 86 VAL A C 1
ATOM 670 O O . VAL A 1 86 ? -10.040 -9.491 17.560 1.00 91.69 86 VAL A O 1
ATOM 673 N N . ILE A 1 87 ? -9.471 -7.449 18.309 1.00 92.81 87 ILE A N 1
ATOM 674 C CA . ILE A 1 87 ? -9.212 -6.846 17.002 1.00 92.81 87 ILE A CA 1
ATOM 675 C C . ILE A 1 87 ? -7.708 -6.900 16.758 1.00 92.81 87 ILE A C 1
ATOM 677 O O . ILE A 1 87 ? -6.920 -6.427 17.575 1.00 92.81 87 ILE A O 1
ATOM 681 N N . VAL A 1 88 ? -7.308 -7.474 15.631 1.00 94.44 88 VAL A N 1
ATOM 682 C CA . VAL A 1 88 ? -5.914 -7.521 15.195 1.00 94.44 88 VAL A CA 1
ATOM 683 C C . VAL A 1 88 ? -5.711 -6.447 14.136 1.00 94.44 88 VAL A C 1
ATOM 685 O O . VAL A 1 88 ? -6.399 -6.442 13.114 1.00 94.44 88 VAL A O 1
ATOM 688 N N . ILE A 1 89 ? -4.763 -5.545 14.379 1.00 94.75 89 ILE A N 1
ATOM 689 C CA . ILE A 1 89 ? -4.398 -4.451 13.481 1.00 94.75 89 ILE A CA 1
ATOM 690 C C . ILE A 1 89 ? -2.952 -4.661 13.045 1.00 94.75 89 ILE A C 1
ATOM 692 O O . ILE A 1 89 ? -2.025 -4.638 13.855 1.00 94.75 89 ILE A O 1
ATOM 696 N N . HIS A 1 90 ? -2.763 -4.863 11.747 1.00 94.44 90 HIS A N 1
ATOM 697 C CA . HIS A 1 90 ? -1.455 -4.989 11.126 1.00 94.44 90 HIS A CA 1
ATOM 698 C C . HIS A 1 90 ? -1.265 -3.848 10.117 1.00 94.44 90 HIS A C 1
ATOM 700 O O . HIS A 1 90 ? -1.684 -3.971 8.954 1.00 94.44 90 HIS A O 1
ATOM 706 N N . PRO A 1 91 ? -0.660 -2.727 10.547 1.00 93.00 91 PRO A N 1
ATOM 707 C CA . PRO A 1 91 ? -0.340 -1.628 9.653 1.00 93.00 91 PRO A CA 1
ATOM 708 C C . PRO A 1 91 ? 0.716 -2.041 8.622 1.00 93.00 91 PRO A C 1
ATOM 710 O O . PRO A 1 91 ? 1.559 -2.904 8.861 1.00 93.00 91 PRO A O 1
ATOM 713 N N . GLY A 1 92 ? 0.671 -1.420 7.451 1.00 92.06 92 GLY A N 1
ATOM 714 C CA . GLY A 1 92 ? 1.631 -1.652 6.382 1.00 92.06 92 GLY A CA 1
ATOM 715 C C . GLY A 1 92 ? 1.612 -0.489 5.405 1.00 92.06 92 GLY A C 1
ATOM 716 O O . GLY A 1 92 ? 0.584 0.158 5.250 1.00 92.06 92 GLY A O 1
ATOM 717 N N . SER A 1 93 ? 2.736 -0.242 4.730 1.00 91.50 93 SER A N 1
ATOM 718 C CA . SER A 1 93 ? 2.899 0.946 3.881 1.00 91.50 93 SER A CA 1
ATOM 719 C C . SER A 1 93 ? 1.882 1.035 2.745 1.00 91.50 93 SER A C 1
ATOM 721 O O . SER A 1 93 ? 1.353 2.098 2.455 1.00 91.50 93 SER A O 1
ATOM 723 N N . GLN A 1 94 ? 1.591 -0.092 2.095 1.00 91.44 94 GLN A N 1
ATOM 724 C CA . GLN A 1 94 ? 0.608 -0.133 1.014 1.00 91.44 94 GLN A CA 1
ATOM 725 C C . GLN A 1 94 ? -0.796 -0.466 1.525 1.00 91.44 94 GLN A C 1
ATOM 727 O O . GLN A 1 94 ? -1.780 0.100 1.056 1.00 91.44 94 GLN A O 1
ATOM 732 N N . ASN A 1 95 ? -0.893 -1.417 2.457 1.00 94.06 95 ASN A N 1
ATOM 733 C CA . ASN A 1 95 ? -2.158 -1.989 2.898 1.00 94.06 95 ASN A CA 1
ATOM 734 C C . ASN A 1 95 ? -2.188 -2.135 4.420 1.00 94.06 95 ASN A C 1
ATOM 736 O O . ASN A 1 95 ? -1.285 -2.730 5.011 1.00 94.06 95 ASN A O 1
ATOM 740 N N . LEU A 1 96 ? -3.284 -1.681 5.018 1.00 94.19 96 LEU A N 1
ATOM 741 C CA . LEU A 1 96 ? -3.716 -2.014 6.363 1.00 94.19 96 LEU A CA 1
ATOM 742 C C . LEU A 1 96 ? -4.452 -3.355 6.342 1.00 94.19 96 LEU A C 1
ATOM 744 O O . LEU A 1 96 ? -5.388 -3.549 5.564 1.00 94.19 96 LEU A O 1
ATOM 748 N N . ARG A 1 97 ? -4.067 -4.272 7.228 1.00 94.62 97 ARG A N 1
ATOM 749 C CA . ARG A 1 97 ? -4.831 -5.495 7.483 1.00 94.62 97 ARG A CA 1
ATOM 750 C C . ARG A 1 97 ? -5.509 -5.395 8.838 1.00 94.62 97 ARG A C 1
ATOM 752 O O . ARG A 1 97 ? -4.841 -5.132 9.836 1.00 94.62 97 ARG A O 1
ATOM 759 N N . ILE A 1 98 ? -6.815 -5.618 8.866 1.00 94.38 98 ILE A N 1
ATOM 760 C CA . ILE A 1 98 ? -7.629 -5.549 10.077 1.00 94.38 98 ILE A CA 1
ATOM 761 C C . ILE A 1 98 ? -8.632 -6.703 10.111 1.00 94.38 98 ILE A C 1
ATOM 763 O O . ILE A 1 98 ? -9.133 -7.129 9.074 1.00 94.38 98 ILE A O 1
ATOM 767 N N . GLY A 1 99 ? -8.910 -7.250 11.288 1.00 93.81 99 GLY A N 1
ATOM 768 C CA . GLY A 1 99 ? -9.857 -8.355 11.449 1.00 93.81 99 GLY A CA 1
ATOM 769 C C . GLY A 1 99 ? -10.049 -8.730 12.909 1.00 93.81 99 GLY A C 1
ATOM 770 O O . GLY A 1 99 ? -9.274 -8.300 13.767 1.00 93.81 99 GLY A O 1
ATOM 771 N N . PHE A 1 100 ? -11.056 -9.549 13.198 1.00 92.62 100 PHE A N 1
ATOM 772 C CA . PHE A 1 100 ? -11.143 -10.198 14.504 1.00 92.62 100 PHE A CA 1
ATOM 773 C C . PHE A 1 100 ? -10.145 -11.355 14.587 1.00 92.62 100 PHE A C 1
ATOM 775 O O . PHE A 1 100 ? -9.834 -11.991 13.581 1.00 92.62 100 PHE A O 1
ATOM 782 N N . ALA A 1 101 ? -9.668 -11.690 15.787 1.00 91.00 101 ALA A N 1
ATOM 783 C CA . ALA A 1 101 ? -8.801 -12.856 15.969 1.00 91.00 101 ALA A CA 1
ATOM 784 C C . ALA A 1 101 ? -9.527 -14.183 15.660 1.00 91.00 101 ALA A C 1
ATOM 786 O O . ALA A 1 101 ? -8.878 -15.198 15.417 1.00 91.00 101 ALA A O 1
ATOM 787 N N . SER A 1 102 ? -10.864 -14.177 15.652 1.00 90.25 102 SER A N 1
ATOM 788 C CA . SER A 1 102 ? -11.697 -15.293 15.195 1.00 90.25 102 SER A CA 1
ATOM 789 C C . SER A 1 102 ? -11.830 -15.406 13.673 1.00 90.25 102 SER A C 1
ATOM 791 O O . SER A 1 102 ? -12.292 -16.441 13.192 1.00 90.25 102 SER A O 1
ATOM 793 N N . ASP A 1 103 ? -11.484 -14.364 12.911 1.00 90.25 103 ASP A N 1
ATOM 794 C CA . ASP A 1 103 ? -11.682 -14.359 11.462 1.00 90.25 103 ASP A CA 1
ATOM 795 C C . ASP A 1 103 ? -10.641 -15.231 10.755 1.00 90.25 103 ASP A C 1
ATOM 797 O O . ASP A 1 103 ? -9.448 -15.192 11.049 1.00 90.25 103 ASP A O 1
ATOM 801 N N . ALA A 1 104 ? -11.089 -16.002 9.761 1.00 90.00 104 ALA A N 1
ATOM 802 C CA . ALA A 1 104 ? -10.204 -16.874 8.988 1.00 90.00 104 ALA A CA 1
ATOM 803 C C . ALA A 1 104 ? -9.225 -16.093 8.092 1.00 90.00 104 ALA A C 1
ATOM 805 O O . ALA A 1 104 ? -8.132 -16.578 7.801 1.00 90.00 104 ALA A O 1
ATOM 806 N N . LEU A 1 105 ? -9.628 -14.909 7.620 1.00 92.38 105 LEU A N 1
ATOM 807 C CA . LEU A 1 105 ? -8.839 -14.043 6.747 1.00 92.38 105 LEU A CA 1
ATOM 808 C C . LEU A 1 105 ? -9.023 -12.582 7.175 1.00 92.38 105 LEU A C 1
ATOM 810 O O . LEU A 1 105 ? -10.169 -12.146 7.312 1.00 92.38 105 LEU A O 1
ATOM 814 N N . PRO A 1 106 ? -7.936 -11.806 7.332 1.00 93.38 106 PRO A N 1
ATOM 815 C CA . PRO A 1 106 ? -8.051 -10.387 7.626 1.00 93.38 106 PRO A CA 1
ATOM 816 C C . PRO A 1 106 ? -8.603 -9.629 6.415 1.00 93.38 106 PRO A C 1
ATOM 818 O O . PRO A 1 106 ? -8.349 -9.981 5.259 1.00 93.38 106 PRO A O 1
ATOM 821 N N . LYS A 1 107 ? -9.312 -8.537 6.684 1.00 93.00 107 LYS A N 1
ATOM 822 C CA . LYS A 1 107 ? -9.706 -7.553 5.678 1.00 93.00 107 LYS A CA 1
ATOM 823 C C . LYS A 1 107 ? -8.496 -6.702 5.322 1.00 93.00 107 LYS A C 1
ATOM 825 O O . LYS A 1 107 ? -7.749 -6.283 6.202 1.00 93.00 107 LYS A O 1
ATOM 830 N N . SER A 1 108 ? -8.278 -6.485 4.029 1.00 93.81 108 SER A N 1
ATOM 831 C CA . SER A 1 108 ? -7.154 -5.703 3.517 1.00 93.81 108 SER A CA 1
ATOM 832 C C . SER A 1 108 ? -7.683 -4.434 2.874 1.00 93.81 108 SER A C 1
ATOM 834 O O . SER A 1 108 ? -8.389 -4.493 1.869 1.00 93.81 108 SER A O 1
ATOM 836 N N . ILE A 1 109 ? -7.294 -3.299 3.434 1.00 93.56 109 ILE A N 1
ATOM 837 C CA . ILE A 1 109 ? -7.661 -1.972 2.958 1.00 93.56 109 ILE A CA 1
ATOM 838 C C . ILE A 1 109 ? -6.371 -1.257 2.559 1.00 93.56 109 ILE A C 1
ATOM 840 O O . ILE A 1 109 ? -5.393 -1.346 3.300 1.00 93.56 109 ILE A O 1
ATOM 844 N N . PRO A 1 110 ? -6.317 -0.537 1.430 1.00 94.00 110 PRO A N 1
ATOM 845 C CA . PRO A 1 110 ? -5.180 0.330 1.159 1.00 94.00 110 PRO A CA 1
ATOM 846 C C . PRO A 1 110 ? -4.968 1.365 2.272 1.00 94.00 110 PRO A C 1
ATOM 848 O O . PRO A 1 110 ? -5.935 1.934 2.778 1.00 94.00 110 PRO A O 1
ATOM 851 N N . MET A 1 111 ? -3.718 1.619 2.665 1.00 91.81 111 MET A N 1
ATOM 852 C CA . MET A 1 111 ? -3.395 2.592 3.720 1.00 91.81 111 MET A CA 1
ATOM 853 C C . MET A 1 111 ? -3.371 4.022 3.160 1.00 91.81 111 MET A C 1
ATOM 855 O O . MET A 1 111 ? -2.361 4.716 3.203 1.00 91.81 111 MET A O 1
ATOM 859 N N . THR A 1 112 ? -4.500 4.433 2.588 1.00 92.31 112 THR A N 1
ATOM 860 C CA . THR A 1 112 ? -4.671 5.720 1.913 1.00 92.31 112 THR A CA 1
ATOM 861 C C . THR A 1 112 ? -5.831 6.495 2.483 1.00 92.31 112 THR A C 1
ATOM 863 O O . THR A 1 112 ? -6.914 5.935 2.692 1.00 92.31 112 THR A O 1
ATOM 866 N N . LEU A 1 113 ? -5.634 7.799 2.617 1.00 91.50 113 LEU A N 1
ATOM 867 C CA . LEU A 1 113 ? -6.663 8.741 3.019 1.00 91.50 113 LEU A CA 1
ATOM 868 C C . LEU A 1 113 ? -6.722 9.883 2.001 1.00 91.50 113 LEU A C 1
ATOM 870 O O . LEU A 1 113 ? -5.699 10.457 1.661 1.00 91.50 113 LEU A O 1
ATOM 874 N N . ALA A 1 114 ? -7.906 10.201 1.481 1.00 90.88 114 ALA A N 1
ATOM 875 C CA . ALA A 1 114 ? -8.093 11.331 0.573 1.00 90.88 114 ALA A CA 1
ATOM 876 C C . ALA A 1 114 ? -8.769 12.483 1.318 1.00 90.88 114 ALA A C 1
ATOM 878 O O . ALA A 1 114 ? -9.930 12.351 1.718 1.00 90.88 114 ALA A O 1
ATOM 879 N N . THR A 1 115 ? -8.076 13.612 1.477 1.00 88.25 115 THR A N 1
ATOM 880 C CA . THR A 1 115 ? -8.653 14.856 2.020 1.00 88.25 115 THR A CA 1
ATOM 881 C C . THR A 1 115 ? -8.738 15.929 0.949 1.00 88.25 115 THR A C 1
ATOM 883 O O . THR A 1 115 ? -8.011 15.903 -0.045 1.00 88.25 115 THR A O 1
ATOM 886 N N . LYS A 1 116 ? -9.642 16.894 1.140 1.00 86.56 116 LYS A N 1
ATOM 887 C CA . LYS A 1 116 ? -9.729 18.060 0.257 1.00 86.56 116 LYS A CA 1
ATOM 888 C C . LYS A 1 116 ? -8.462 18.895 0.406 1.00 86.56 116 LYS A C 1
ATOM 890 O O . LYS A 1 116 ? -8.142 19.335 1.509 1.00 86.56 116 LYS A O 1
ATOM 895 N N . PHE A 1 117 ? -7.791 19.169 -0.705 1.00 84.50 117 PHE A N 1
ATOM 896 C CA . PHE A 1 117 ? -6.578 19.980 -0.723 1.00 84.50 117 PHE A CA 1
ATOM 897 C C . PHE A 1 117 ? -6.557 20.873 -1.973 1.00 84.50 117 PHE A C 1
ATOM 899 O O . PHE A 1 117 ? -7.128 20.494 -2.995 1.00 84.50 117 PHE A O 1
ATOM 906 N N . PRO A 1 118 ? -5.928 22.064 -1.939 1.00 84.06 118 PRO A N 1
ATOM 907 C CA . PRO A 1 118 ? -5.909 22.966 -3.096 1.00 84.06 118 PRO A CA 1
ATOM 908 C C . PRO A 1 118 ? -5.228 22.393 -4.350 1.00 84.06 118 PRO A C 1
ATOM 910 O O . PRO A 1 118 ? -5.495 22.862 -5.456 1.00 84.06 118 PRO A O 1
ATOM 913 N N . GLN A 1 119 ? -4.341 21.415 -4.176 1.00 83.31 119 GLN A N 1
ATOM 914 C CA . GLN A 1 119 ? -3.547 20.778 -5.229 1.00 83.31 119 GLN A CA 1
ATOM 915 C C . GLN A 1 119 ? -3.683 19.257 -5.124 1.00 83.31 119 GLN A C 1
ATOM 917 O O . GLN A 1 119 ? -3.839 18.727 -4.024 1.00 83.31 119 GLN A O 1
ATOM 922 N N . THR A 1 120 ? -3.631 18.556 -6.252 1.00 83.06 120 THR A N 1
ATOM 923 C CA . THR A 1 120 ? -3.634 17.085 -6.262 1.00 83.06 120 THR A CA 1
ATOM 924 C C . THR A 1 120 ? -2.215 16.530 -6.178 1.00 83.06 120 THR A C 1
ATOM 926 O O . THR A 1 120 ? -1.242 17.231 -6.460 1.00 83.06 120 THR A O 1
ATOM 929 N N . GLU A 1 121 ? -2.075 15.259 -5.795 1.00 80.31 121 GLU A N 1
ATOM 930 C CA . GLU A 1 121 ? -0.765 14.592 -5.715 1.00 80.31 121 GLU A CA 1
ATOM 931 C C . GLU A 1 121 ? -0.023 14.646 -7.063 1.00 80.31 121 GLU A C 1
ATOM 933 O O . GLU A 1 121 ? 1.168 14.946 -7.098 1.00 80.31 121 GLU A O 1
ATOM 938 N N . ALA A 1 122 ? -0.749 14.472 -8.172 1.00 80.06 122 ALA A N 1
ATOM 939 C CA . ALA A 1 122 ? -0.216 14.546 -9.532 1.00 80.06 122 ALA A CA 1
ATOM 940 C C . ALA A 1 122 ? 0.282 15.947 -9.946 1.00 80.06 122 ALA A C 1
ATOM 942 O O . ALA A 1 122 ? 1.084 16.065 -10.873 1.00 80.06 122 ALA A O 1
ATOM 943 N N . GLU A 1 123 ? -0.195 17.013 -9.296 1.00 82.81 123 GLU A N 1
ATOM 944 C CA . GLU A 1 123 ? 0.292 18.381 -9.524 1.00 82.81 123 GLU A CA 1
ATOM 945 C C . GLU A 1 123 ? 1.521 18.706 -8.667 1.00 82.81 123 GLU A C 1
ATOM 947 O O . GLU A 1 123 ? 2.371 19.492 -9.084 1.00 82.81 123 GLU A O 1
ATOM 952 N N . ILE A 1 124 ? 1.610 18.115 -7.472 1.00 82.38 124 ILE A N 1
ATOM 953 C CA . ILE A 1 124 ? 2.700 18.343 -6.513 1.00 82.38 124 ILE A CA 1
ATOM 954 C C . ILE A 1 124 ? 3.934 17.522 -6.895 1.00 82.38 124 ILE A C 1
ATOM 956 O O . ILE A 1 124 ? 5.058 18.028 -6.874 1.00 82.38 124 ILE A O 1
ATOM 960 N N . HIS A 1 125 ? 3.725 16.251 -7.237 1.00 78.75 125 HIS A N 1
ATOM 961 C CA . HIS A 1 125 ? 4.783 15.315 -7.574 1.00 78.75 125 HIS A CA 1
ATOM 962 C C . HIS A 1 125 ? 4.813 15.064 -9.072 1.00 78.75 125 HIS A C 1
ATOM 964 O O . HIS A 1 125 ? 3.804 14.788 -9.716 1.00 78.75 125 HIS A O 1
ATOM 970 N N . GLU A 1 126 ? 6.009 15.107 -9.645 1.00 75.56 126 GLU A N 1
ATOM 971 C CA . GLU A 1 126 ? 6.172 14.717 -11.033 1.00 75.56 126 GLU A CA 1
ATOM 972 C C . GLU A 1 126 ? 5.985 13.208 -11.209 1.00 75.56 126 GLU A C 1
ATOM 974 O O . GLU A 1 126 ? 6.464 12.401 -10.411 1.00 75.56 126 GLU A O 1
ATOM 979 N N . ALA A 1 127 ? 5.362 12.819 -12.322 1.00 72.44 127 ALA A N 1
ATOM 980 C CA . ALA A 1 127 ? 5.180 11.419 -12.669 1.00 72.44 127 ALA A CA 1
ATOM 981 C C . ALA A 1 127 ? 6.534 10.701 -12.842 1.00 72.44 127 ALA A C 1
ATOM 983 O O . ALA A 1 127 ? 7.253 10.885 -13.833 1.00 72.44 127 ALA A O 1
ATOM 984 N N . LEU A 1 128 ? 6.862 9.839 -11.880 1.00 74.12 128 LEU A N 1
ATOM 985 C CA . LEU A 1 128 ? 8.016 8.948 -11.919 1.00 74.12 128 LEU A CA 1
ATOM 986 C C . LEU A 1 128 ? 7.583 7.530 -12.336 1.00 74.12 128 LEU A C 1
ATOM 988 O O . LEU A 1 128 ? 6.550 7.044 -11.881 1.00 74.12 128 LEU A O 1
ATOM 992 N N . PRO A 1 129 ? 8.369 6.821 -13.169 1.00 71.12 129 PRO A N 1
ATOM 993 C CA . PRO A 1 129 ? 9.594 7.271 -13.829 1.00 71.12 129 PRO A CA 1
ATOM 994 C C . PRO A 1 129 ? 9.311 8.236 -14.994 1.00 71.12 129 PRO A C 1
ATOM 996 O O . PRO A 1 129 ? 8.431 7.983 -15.822 1.00 71.12 129 PRO A O 1
ATOM 999 N N . ARG A 1 130 ? 10.124 9.299 -15.112 1.00 68.06 130 ARG A N 1
ATOM 1000 C CA . ARG A 1 130 ? 10.047 10.250 -16.232 1.00 68.06 130 ARG A CA 1
ATOM 1001 C C . ARG A 1 130 ? 10.228 9.504 -17.559 1.00 68.06 130 ARG A C 1
ATOM 1003 O O . ARG A 1 130 ? 11.268 8.897 -17.825 1.00 68.06 130 ARG A O 1
ATOM 1010 N N . ARG A 1 131 ? 9.211 9.542 -18.424 1.00 66.88 131 ARG A N 1
ATOM 1011 C CA . ARG A 1 131 ? 9.292 8.958 -19.770 1.00 66.88 131 ARG A CA 1
ATOM 1012 C C . ARG A 1 131 ? 10.042 9.919 -20.692 1.00 66.88 131 ARG A C 1
ATOM 1014 O O . ARG A 1 131 ? 9.459 10.845 -21.242 1.00 66.88 131 ARG A O 1
ATOM 1021 N N . HIS A 1 132 ? 11.341 9.694 -20.875 1.00 67.19 132 HIS A N 1
ATOM 1022 C CA . HIS A 1 132 ? 12.139 10.431 -21.857 1.00 67.19 132 HIS A CA 1
ATOM 1023 C C . HIS A 1 132 ? 11.843 9.928 -23.278 1.00 67.19 132 HIS A C 1
ATOM 1025 O O . HIS A 1 132 ? 12.468 8.981 -23.750 1.00 67.19 132 HIS A O 1
ATOM 1031 N N . PHE A 1 133 ? 10.883 10.555 -23.960 1.00 63.31 133 PHE A N 1
ATOM 1032 C CA . PHE A 1 133 ? 10.482 10.187 -25.327 1.00 63.31 133 PHE A CA 1
ATOM 1033 C C . PHE A 1 133 ? 11.566 10.460 -26.391 1.00 63.31 133 PHE A C 1
ATOM 1035 O O . PHE A 1 133 ? 11.518 9.885 -27.476 1.00 63.31 133 PHE A O 1
ATOM 1042 N N . GLU A 1 134 ? 12.558 11.299 -26.080 1.00 64.50 134 GLU A N 1
ATOM 1043 C CA . GLU A 1 134 ? 13.652 11.676 -26.989 1.00 64.50 134 GLU A CA 1
ATOM 1044 C C . GLU A 1 134 ? 14.838 10.691 -26.973 1.00 64.50 134 GLU A C 1
ATOM 1046 O O . GLU A 1 134 ? 15.644 10.665 -27.906 1.00 64.50 134 GLU A O 1
ATOM 1051 N N . ALA A 1 135 ? 14.948 9.849 -25.940 1.00 62.16 135 ALA A N 1
ATOM 1052 C CA . ALA A 1 135 ? 16.046 8.900 -25.794 1.00 62.16 135 ALA A CA 1
ATOM 1053 C C . ALA A 1 135 ? 15.812 7.654 -26.665 1.00 62.16 135 ALA A C 1
ATOM 1055 O O . ALA A 1 135 ? 14.891 6.872 -26.434 1.00 62.16 135 ALA A O 1
ATOM 1056 N N . LYS A 1 136 ? 16.671 7.440 -27.671 1.00 62.91 136 LYS A N 1
ATOM 1057 C CA . LYS A 1 136 ? 16.585 6.271 -28.573 1.00 62.91 136 LYS A CA 1
ATOM 1058 C C . LYS A 1 136 ? 17.211 5.008 -27.983 1.00 62.91 136 LYS A C 1
ATOM 1060 O O . LYS A 1 136 ? 16.849 3.903 -28.386 1.00 62.91 136 LYS A O 1
ATOM 1065 N N . THR A 1 137 ? 18.143 5.167 -27.046 1.00 65.00 137 THR A N 1
ATOM 1066 C CA . THR A 1 137 ? 18.906 4.065 -26.451 1.00 65.00 137 THR A CA 1
ATOM 1067 C C . THR A 1 137 ? 18.551 3.909 -24.979 1.00 65.00 137 THR A C 1
ATOM 1069 O O . THR A 1 137 ? 18.397 4.894 -24.260 1.00 65.00 137 THR A O 1
ATOM 1072 N N . GLN A 1 138 ? 18.483 2.664 -24.510 1.00 64.19 138 GLN A N 1
ATOM 1073 C CA . GLN A 1 138 ? 18.142 2.330 -23.124 1.00 64.19 138 GLN A CA 1
ATOM 1074 C C . GLN A 1 138 ? 19.123 2.966 -22.109 1.00 64.19 138 GLN A C 1
ATOM 1076 O O . GLN A 1 138 ? 18.706 3.400 -21.039 1.00 64.19 138 GLN A O 1
ATOM 1081 N N . ASP A 1 139 ? 20.389 3.139 -22.505 1.00 65.12 139 ASP A N 1
ATOM 1082 C CA . ASP A 1 139 ? 21.436 3.825 -21.729 1.00 65.12 139 ASP A CA 1
ATOM 1083 C C . ASP A 1 139 ? 21.197 5.335 -21.592 1.00 65.12 139 ASP A C 1
ATOM 1085 O O . ASP A 1 139 ? 21.530 5.923 -20.568 1.00 65.12 139 ASP A O 1
ATOM 1089 N N . GLN A 1 140 ? 20.602 5.972 -22.605 1.00 69.00 140 GLN A N 1
ATOM 1090 C CA . GLN A 1 140 ? 20.249 7.397 -22.567 1.00 69.00 140 GLN A CA 1
ATOM 1091 C C . GLN A 1 140 ? 18.969 7.640 -21.761 1.00 69.00 140 GLN A C 1
ATOM 1093 O O . GLN A 1 140 ? 18.776 8.727 -21.230 1.00 69.00 140 GLN A O 1
ATOM 1098 N N . GLN A 1 141 ? 18.096 6.633 -21.683 1.00 69.31 141 GLN A N 1
ATOM 1099 C CA . GLN A 1 141 ? 16.813 6.730 -20.996 1.00 69.31 141 GLN A CA 1
ATOM 1100 C C . GLN A 1 141 ? 16.928 6.479 -19.486 1.00 69.31 141 GLN A C 1
ATOM 1102 O O . GLN A 1 141 ? 16.214 7.115 -18.716 1.00 69.31 141 GLN A O 1
ATOM 1107 N N . TYR A 1 142 ? 17.808 5.562 -19.065 1.00 72.06 142 TYR A N 1
ATOM 1108 C CA . TYR A 1 142 ? 17.903 5.111 -17.667 1.00 72.06 142 TYR A CA 1
ATOM 1109 C C . TYR A 1 142 ? 19.312 5.209 -17.062 1.00 72.06 142 TYR A C 1
ATOM 1111 O O . TYR A 1 142 ? 19.492 4.932 -15.876 1.00 72.06 142 TYR A O 1
ATOM 1119 N N . GLY A 1 143 ? 20.311 5.602 -17.854 1.00 82.81 143 GLY A N 1
ATOM 1120 C CA . GLY A 1 143 ? 21.705 5.697 -17.430 1.00 82.81 143 GLY A CA 1
ATOM 1121 C C . GLY A 1 143 ? 22.486 4.383 -17.544 1.00 82.81 143 GLY A C 1
ATOM 1122 O O . GLY A 1 143 ? 21.939 3.281 -17.618 1.00 82.81 143 GLY A O 1
ATOM 1123 N N . GLU A 1 144 ? 23.814 4.503 -17.533 1.00 84.31 144 GLU A N 1
ATOM 1124 C CA . GLU A 1 144 ? 24.741 3.381 -17.734 1.00 84.31 144 GLU A CA 1
ATOM 1125 C C . GLU A 1 144 ? 24.675 2.336 -16.603 1.00 84.31 144 GLU A C 1
ATOM 1127 O O . GLU A 1 144 ? 24.769 1.130 -16.848 1.00 84.31 144 GLU A O 1
ATOM 1132 N N . GLU A 1 145 ? 24.493 2.773 -15.353 1.00 86.06 145 GLU A N 1
ATOM 1133 C CA . GLU A 1 145 ? 24.422 1.869 -14.198 1.00 86.06 145 GLU A CA 1
ATOM 1134 C C . GLU A 1 145 ? 23.193 0.953 -14.270 1.00 86.06 145 GLU A C 1
ATOM 1136 O O . GLU A 1 145 ? 23.286 -0.254 -14.017 1.00 86.06 145 GLU A O 1
ATOM 1141 N N . TRP A 1 146 ? 22.052 1.516 -14.671 1.00 86.88 146 TRP A N 1
ATOM 1142 C CA . TRP A 1 146 ? 20.816 0.769 -14.855 1.00 86.88 146 TRP A CA 1
ATOM 1143 C C . TRP A 1 146 ? 20.990 -0.301 -15.933 1.00 86.88 146 TRP A C 1
ATOM 1145 O O . TRP A 1 146 ? 20.686 -1.472 -15.700 1.00 86.88 146 TRP A O 1
ATOM 1155 N N . SER A 1 147 ? 21.576 0.059 -17.077 1.00 86.19 147 SER A N 1
ATOM 1156 C CA . SER A 1 147 ? 21.808 -0.875 -18.180 1.00 86.19 147 SER A CA 1
ATOM 1157 C C . SER A 1 147 ? 22.776 -1.998 -17.827 1.00 86.19 147 SER A C 1
ATOM 1159 O O . SER A 1 147 ? 22.552 -3.148 -18.213 1.00 86.19 147 SER A O 1
ATOM 1161 N N . LYS A 1 148 ? 23.822 -1.717 -17.038 1.00 89.88 148 LYS A N 1
ATOM 1162 C CA . LYS A 1 148 ? 24.718 -2.757 -16.504 1.00 89.88 148 LYS A CA 1
ATOM 1163 C C . LYS A 1 148 ? 23.956 -3.755 -15.630 1.00 89.88 148 LYS A C 1
ATOM 1165 O O . LYS A 1 148 ? 24.078 -4.964 -15.845 1.00 89.88 148 LYS A O 1
ATOM 1170 N N . LYS A 1 149 ? 23.139 -3.272 -14.683 1.00 90.69 149 LYS A N 1
ATOM 1171 C CA . LYS A 1 149 ? 22.305 -4.131 -13.819 1.00 90.69 149 LYS A CA 1
ATOM 1172 C C . LYS A 1 149 ? 21.289 -4.928 -14.638 1.00 90.69 149 LYS A C 1
ATOM 1174 O O . LYS A 1 149 ? 21.163 -6.135 -14.445 1.00 90.69 149 LYS A O 1
ATOM 1179 N N . TYR A 1 150 ? 20.625 -4.286 -15.596 1.00 88.31 150 TYR A N 1
ATOM 1180 C CA . T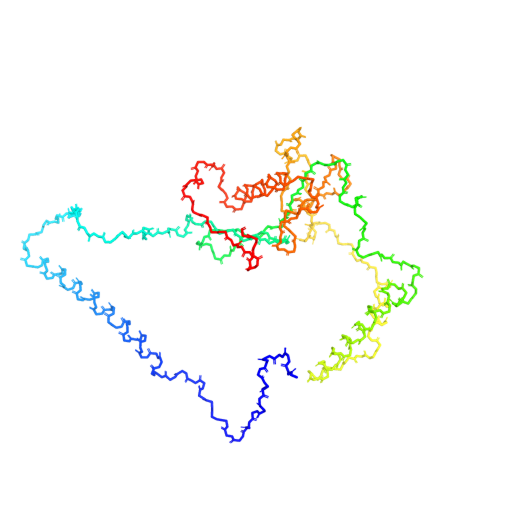YR A 1 150 ? 19.668 -4.922 -16.497 1.00 88.31 150 TYR A CA 1
ATOM 1181 C C . TYR A 1 150 ? 20.308 -6.051 -17.316 1.00 88.31 150 TYR A C 1
ATOM 1183 O O . TYR A 1 150 ? 19.778 -7.162 -17.355 1.00 88.31 150 TYR A O 1
ATOM 1191 N N . ASN A 1 151 ? 21.473 -5.810 -17.925 1.00 88.81 151 ASN A N 1
ATOM 1192 C CA . ASN A 1 151 ? 22.175 -6.819 -18.719 1.00 88.81 151 ASN A CA 1
ATOM 1193 C C . ASN A 1 151 ? 22.626 -8.013 -17.871 1.00 88.81 151 ASN A C 1
ATOM 1195 O O . ASN A 1 151 ? 22.500 -9.153 -18.323 1.00 88.81 151 ASN A O 1
ATOM 1199 N N . LYS A 1 152 ? 23.077 -7.766 -16.633 1.00 93.75 152 LYS A N 1
ATOM 1200 C CA . LYS A 1 152 ? 23.409 -8.823 -15.670 1.00 93.75 152 LYS A CA 1
ATOM 1201 C C . LYS A 1 152 ? 22.182 -9.673 -15.312 1.00 93.75 152 LYS A C 1
ATOM 1203 O O . LYS A 1 152 ? 22.224 -10.892 -15.434 1.00 93.75 152 LYS A O 1
ATOM 1208 N N . MET A 1 153 ? 21.054 -9.047 -14.971 1.00 92.44 153 MET A N 1
ATOM 1209 C CA . MET A 1 153 ? 19.811 -9.785 -14.695 1.00 92.44 153 MET A CA 1
ATOM 1210 C C . MET A 1 153 ? 19.340 -10.591 -15.916 1.00 92.44 153 MET A C 1
ATOM 1212 O O . MET A 1 153 ? 18.903 -11.732 -15.785 1.00 92.44 153 MET A O 1
ATOM 1216 N N . CYS A 1 154 ? 19.491 -10.041 -17.126 1.00 87.62 154 CYS A N 1
ATOM 1217 C CA . CYS A 1 154 ? 19.182 -10.761 -18.360 1.00 87.62 154 CYS A CA 1
ATOM 1218 C C . CYS A 1 154 ? 20.084 -11.985 -18.576 1.00 87.62 154 CYS A C 1
ATOM 1220 O O . CYS A 1 154 ? 19.613 -13.001 -19.094 1.00 87.62 154 CYS A O 1
ATOM 1222 N N . SER A 1 155 ? 21.378 -11.905 -18.246 1.00 88.75 155 SER A N 1
ATOM 1223 C CA . SER A 1 155 ? 22.276 -13.060 -18.345 1.00 88.75 155 SER A CA 1
ATOM 1224 C C . SER A 1 155 ? 21.945 -14.132 -17.315 1.00 88.75 155 SER A C 1
ATOM 1226 O O . SER A 1 155 ? 21.922 -15.310 -17.677 1.00 88.75 155 SER A O 1
ATOM 1228 N N . ASP A 1 156 ? 21.618 -13.727 -16.088 1.00 92.19 156 ASP A N 1
ATOM 1229 C CA . ASP A 1 156 ? 21.274 -14.636 -14.992 1.00 92.19 156 ASP A CA 1
ATOM 1230 C C . ASP A 1 156 ? 19.983 -15.401 -15.322 1.00 92.19 156 ASP A C 1
ATOM 1232 O O . ASP A 1 156 ? 19.964 -16.634 -15.303 1.00 92.19 156 ASP A O 1
ATOM 1236 N N . LEU A 1 157 ? 18.951 -14.695 -15.803 1.00 89.69 157 LEU A N 1
ATOM 1237 C CA . LEU A 1 157 ? 17.708 -15.308 -16.279 1.00 89.69 157 LEU A CA 1
ATOM 1238 C C . LEU A 1 157 ? 17.952 -16.292 -17.434 1.00 89.69 157 LEU A C 1
ATOM 1240 O O . LEU A 1 157 ? 17.368 -17.374 -17.482 1.00 89.69 157 LEU A O 1
ATOM 1244 N N . LYS A 1 158 ? 18.831 -15.953 -18.387 1.00 86.19 158 LYS A N 1
ATOM 1245 C CA . LYS A 1 158 ? 19.178 -16.857 -19.499 1.00 86.19 158 LYS A CA 1
ATOM 1246 C C . LYS A 1 158 ? 19.881 -18.124 -19.016 1.00 86.19 158 LYS A C 1
ATOM 1248 O O . LYS A 1 158 ? 19.748 -19.157 -19.674 1.00 86.19 158 LYS A O 1
ATOM 1253 N N . LEU A 1 159 ? 20.662 -18.044 -17.941 1.00 89.44 159 LEU A N 1
ATOM 1254 C CA . LEU A 1 159 ? 21.329 -19.194 -17.339 1.00 89.44 159 LEU A CA 1
ATOM 1255 C C . LEU A 1 159 ? 20.295 -20.095 -16.655 1.00 89.44 159 LEU A C 1
ATOM 1257 O O . LEU A 1 159 ? 20.250 -21.290 -16.948 1.00 89.44 159 LEU A O 1
ATOM 1261 N N . GLU A 1 160 ? 19.404 -19.517 -15.851 1.00 90.31 160 GLU A N 1
ATOM 1262 C CA . GLU A 1 160 ? 18.326 -20.242 -15.173 1.00 90.31 160 GLU A CA 1
ATOM 1263 C C . GLU A 1 160 ? 17.371 -20.925 -16.168 1.00 90.31 160 GLU A C 1
ATOM 1265 O O . GLU A 1 160 ? 17.050 -22.106 -16.039 1.00 90.31 160 GLU A O 1
ATOM 1270 N N . MET A 1 161 ? 16.981 -20.228 -17.238 1.00 87.31 161 MET A N 1
ATOM 1271 C CA . MET A 1 161 ? 16.130 -20.803 -18.284 1.00 87.31 161 MET A CA 1
ATOM 1272 C C . MET A 1 161 ? 16.806 -21.985 -18.986 1.00 87.31 161 MET A C 1
ATOM 1274 O O . MET A 1 161 ? 16.155 -23.002 -19.229 1.00 87.31 161 MET A O 1
ATOM 1278 N N . ARG A 1 162 ? 18.118 -21.904 -19.251 1.00 87.19 162 ARG A N 1
ATOM 1279 C CA . ARG A 1 162 ? 18.885 -23.035 -19.800 1.00 87.19 162 ARG A CA 1
ATOM 1280 C C . ARG A 1 162 ? 18.953 -24.208 -18.827 1.00 87.19 162 ARG A C 1
ATOM 1282 O O . ARG A 1 162 ? 18.797 -25.343 -19.274 1.00 87.19 162 ARG A O 1
ATOM 1289 N N . ALA A 1 163 ? 19.143 -23.948 -17.532 1.00 91.25 163 ALA A N 1
ATOM 1290 C CA . ALA A 1 163 ? 19.109 -24.980 -16.495 1.00 91.25 163 ALA A CA 1
ATOM 1291 C C . ALA A 1 163 ? 17.742 -25.690 -16.462 1.00 91.25 163 ALA A C 1
ATOM 1293 O O . ALA A 1 163 ? 17.676 -26.917 -16.436 1.00 91.25 163 ALA A O 1
ATOM 1294 N N . ASN A 1 164 ? 16.658 -24.928 -16.629 1.00 92.12 164 ASN A N 1
ATOM 1295 C CA . ASN A 1 164 ? 15.287 -25.429 -16.755 1.00 92.12 164 ASN A CA 1
ATOM 1296 C C . ASN A 1 164 ? 14.941 -25.974 -18.159 1.00 92.12 164 ASN A C 1
ATOM 1298 O O . ASN A 1 164 ? 13.770 -26.207 -18.462 1.00 92.12 164 ASN A O 1
ATOM 1302 N N . LYS A 1 165 ? 15.939 -26.179 -19.034 1.00 90.31 165 LYS A N 1
ATOM 1303 C CA . LYS A 1 165 ? 15.806 -26.682 -20.419 1.00 90.31 165 LYS A CA 1
ATOM 1304 C C . LYS A 1 165 ? 14.899 -25.837 -21.330 1.00 90.31 165 LYS A C 1
ATOM 1306 O O . LYS A 1 165 ? 14.472 -26.304 -22.386 1.00 90.31 165 LYS A O 1
ATOM 1311 N N . ARG A 1 166 ? 14.635 -24.580 -20.973 1.00 84.06 166 ARG A N 1
ATOM 1312 C CA . ARG A 1 166 ? 13.874 -23.617 -21.778 1.00 84.06 166 ARG A CA 1
ATOM 1313 C C . ARG A 1 166 ? 14.832 -22.826 -22.668 1.00 84.06 166 ARG A C 1
ATOM 1315 O O . ARG A 1 166 ? 15.745 -22.155 -22.190 1.00 84.06 166 ARG A O 1
ATOM 1322 N N . LYS A 1 167 ? 14.627 -22.894 -23.986 1.00 78.00 167 LYS A N 1
ATOM 1323 C CA . LYS A 1 167 ? 15.373 -22.082 -24.957 1.00 78.00 167 LYS A CA 1
ATOM 1324 C C . LYS A 1 167 ? 14.607 -20.794 -25.236 1.00 78.00 167 LYS A C 1
ATOM 1326 O O . LYS A 1 167 ? 13.495 -20.833 -25.749 1.00 78.00 167 LYS A O 1
ATOM 1331 N N . VAL A 1 168 ? 15.219 -19.660 -24.919 1.00 72.38 168 VAL A N 1
ATOM 1332 C CA . VAL A 1 168 ? 14.713 -18.334 -25.294 1.00 72.38 168 VAL A CA 1
ATOM 1333 C C . VAL A 1 168 ? 15.187 -17.982 -26.701 1.00 72.38 168 VAL A C 1
ATOM 1335 O O . VAL A 1 168 ? 16.371 -18.131 -27.012 1.00 72.38 168 VAL A O 1
ATOM 1338 N N . LEU A 1 169 ? 14.267 -17.509 -27.546 1.00 78.56 169 LEU A N 1
ATOM 1339 C CA . LEU A 1 169 ? 14.611 -16.971 -28.861 1.00 78.56 169 LEU A CA 1
ATOM 1340 C C . LEU A 1 169 ? 15.494 -15.719 -28.695 1.00 78.56 169 LEU A C 1
ATOM 1342 O O . LEU A 1 169 ? 15.155 -14.857 -27.883 1.00 78.56 169 LEU A O 1
ATOM 1346 N N . PRO A 1 170 ? 16.583 -15.571 -29.472 1.00 75.94 170 PRO A N 1
ATOM 1347 C CA . PRO A 1 170 ? 17.463 -14.406 -29.375 1.00 75.94 170 PRO A CA 1
ATOM 1348 C C . PRO A 1 170 ? 16.759 -13.073 -29.652 1.00 75.94 170 PRO A C 1
ATOM 1350 O O . PRO A 1 170 ? 17.088 -12.085 -29.005 1.00 75.94 170 PRO A O 1
ATOM 1353 N N . ASN A 1 171 ? 15.780 -13.057 -30.568 1.00 82.88 171 ASN A N 1
ATOM 1354 C CA . ASN A 1 171 ? 15.059 -11.848 -30.974 1.00 82.88 171 ASN A CA 1
ATOM 1355 C C . ASN A 1 171 ? 13.598 -11.780 -30.481 1.00 82.88 171 ASN A C 1
ATOM 1357 O O . ASN A 1 171 ? 12.706 -11.282 -31.165 1.00 82.88 171 ASN A O 1
ATOM 1361 N N . SER A 1 172 ? 13.312 -12.326 -29.299 1.00 80.19 172 SER A N 1
ATOM 1362 C CA . SER A 1 172 ? 11.949 -12.294 -28.752 1.00 80.19 172 SER A CA 1
ATOM 1363 C C . SER A 1 172 ? 11.473 -10.874 -28.412 1.00 80.19 172 SER A C 1
ATOM 1365 O O . SER A 1 172 ? 10.300 -10.564 -28.599 1.00 80.19 172 SER A O 1
ATOM 1367 N N . LYS A 1 173 ? 12.373 -9.990 -27.954 1.00 81.88 173 LYS A N 1
ATOM 1368 C CA . LYS A 1 173 ? 12.025 -8.627 -27.516 1.00 81.88 173 LYS A CA 1
ATOM 1369 C C . LYS A 1 173 ? 11.545 -7.742 -28.669 1.00 81.88 173 LYS A C 1
ATOM 1371 O O . LYS A 1 173 ? 10.502 -7.108 -28.541 1.00 81.88 173 LYS A O 1
ATOM 1376 N N . GLU A 1 174 ? 12.272 -7.691 -29.787 1.00 85.69 174 GLU A N 1
ATOM 1377 C CA . GLU A 1 174 ? 11.892 -6.821 -30.913 1.00 85.69 174 GLU A CA 1
ATOM 1378 C C . GLU A 1 174 ? 10.606 -7.302 -31.584 1.00 85.69 174 GLU A C 1
ATOM 1380 O O . GLU A 1 174 ? 9.777 -6.482 -31.974 1.00 85.69 174 GLU A O 1
ATOM 1385 N N . LEU A 1 175 ? 10.409 -8.622 -31.671 1.00 88.19 175 LEU A N 1
ATOM 1386 C CA . LEU A 1 175 ? 9.188 -9.207 -32.220 1.00 88.19 175 LEU A CA 1
ATOM 1387 C C . LEU A 1 175 ? 7.949 -8.740 -31.442 1.00 88.19 175 LEU A C 1
ATOM 1389 O O . LEU A 1 175 ? 6.987 -8.267 -32.046 1.00 88.19 175 LEU A O 1
ATOM 1393 N N . VAL A 1 176 ? 7.999 -8.814 -30.108 1.00 87.62 176 VAL A N 1
ATOM 1394 C CA . VAL A 1 176 ? 6.896 -8.385 -29.234 1.00 87.62 176 VAL A CA 1
ATOM 1395 C C . VAL A 1 176 ? 6.679 -6.875 -29.316 1.00 87.62 176 VAL A C 1
ATOM 1397 O O . VAL A 1 176 ? 5.544 -6.430 -29.443 1.00 87.62 176 VAL A O 1
ATOM 1400 N N . LEU A 1 177 ? 7.748 -6.072 -29.308 1.00 86.69 177 LEU A N 1
ATOM 1401 C CA . LEU A 1 177 ? 7.626 -4.615 -29.435 1.00 86.69 177 LEU A CA 1
ATOM 1402 C C . LEU A 1 177 ? 6.971 -4.204 -30.759 1.00 86.69 177 LEU A C 1
ATOM 1404 O O . LEU A 1 177 ? 6.118 -3.320 -30.773 1.00 86.69 177 LEU A O 1
ATOM 1408 N N . ASN A 1 178 ? 7.344 -4.851 -31.863 1.00 89.69 178 ASN A N 1
ATOM 1409 C CA . ASN A 1 178 ? 6.757 -4.576 -33.171 1.00 89.69 178 ASN A CA 1
ATOM 1410 C C . ASN A 1 178 ? 5.288 -5.005 -33.251 1.00 89.69 178 ASN A C 1
ATOM 1412 O O . ASN A 1 178 ? 4.492 -4.291 -33.857 1.00 89.69 178 ASN A O 1
ATOM 1416 N N . TYR A 1 179 ? 4.923 -6.131 -32.632 1.00 90.38 179 TYR A N 1
ATOM 1417 C CA . TYR A 1 179 ? 3.531 -6.571 -32.537 1.00 90.38 179 TYR A CA 1
ATOM 1418 C C . TYR A 1 179 ? 2.689 -5.597 -31.698 1.00 90.38 179 TYR A C 1
ATOM 1420 O O . TYR A 1 179 ? 1.668 -5.097 -32.170 1.00 90.38 179 TYR A O 1
ATOM 1428 N N . ASN A 1 180 ? 3.165 -5.241 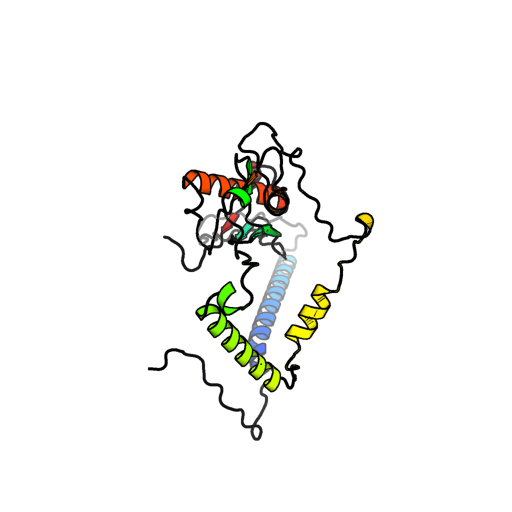-30.502 1.00 90.69 180 ASN A N 1
ATOM 1429 C CA . ASN A 1 180 ? 2.462 -4.342 -29.583 1.00 90.69 180 ASN A CA 1
ATOM 1430 C C . ASN A 1 180 ? 2.289 -2.929 -30.156 1.00 90.69 180 ASN A C 1
ATOM 1432 O O . ASN A 1 180 ? 1.295 -2.279 -29.871 1.00 90.69 180 ASN A O 1
ATOM 1436 N N . ARG A 1 181 ? 3.230 -2.447 -30.980 1.00 88.38 181 ARG A N 1
ATOM 1437 C CA . ARG A 1 181 ? 3.103 -1.145 -31.663 1.00 88.38 181 ARG A CA 1
ATOM 1438 C C . ARG A 1 181 ? 2.036 -1.122 -32.755 1.00 88.38 181 ARG A C 1
ATOM 1440 O O . ARG A 1 181 ? 1.561 -0.047 -33.093 1.00 88.38 181 ARG A O 1
ATOM 1447 N N . ARG A 1 182 ? 1.744 -2.272 -33.365 1.00 90.88 182 ARG A N 1
ATOM 1448 C CA . ARG A 1 182 ? 0.783 -2.388 -34.475 1.00 90.88 182 ARG A CA 1
ATOM 1449 C C . ARG A 1 182 ? -0.619 -2.750 -34.006 1.00 90.88 182 ARG A C 1
ATOM 1451 O O . ARG A 1 182 ? -1.564 -2.547 -34.754 1.00 90.88 182 ARG A O 1
ATOM 1458 N N . THR A 1 183 ? -0.729 -3.345 -32.825 1.00 92.12 183 THR A N 1
ATOM 1459 C CA . THR A 1 183 ? -1.996 -3.844 -32.297 1.00 92.12 183 THR A CA 1
ATOM 1460 C C . THR A 1 183 ? -2.714 -2.711 -31.581 1.00 92.12 183 THR A C 1
ATOM 1462 O O . THR A 1 183 ? -2.188 -2.159 -30.617 1.00 92.12 183 THR A O 1
ATOM 1465 N N . GLU A 1 184 ? -3.906 -2.367 -32.054 1.00 89.81 184 GLU A N 1
ATOM 1466 C CA . GLU A 1 184 ? -4.782 -1.414 -31.377 1.00 89.81 184 GLU A CA 1
ATOM 1467 C C . GLU A 1 184 ? -5.565 -2.122 -30.259 1.00 89.81 184 GLU A C 1
ATOM 1469 O O . GLU A 1 184 ? -5.921 -3.296 -30.413 1.00 89.81 184 GLU A O 1
ATOM 1474 N N . PRO A 1 185 ? -5.808 -1.456 -29.117 1.00 88.75 185 PRO A N 1
ATOM 1475 C CA . PRO A 1 185 ? -6.613 -2.027 -28.046 1.00 88.75 185 PRO A CA 1
ATOM 1476 C C . PRO A 1 185 ? -8.079 -2.150 -28.479 1.00 88.75 185 PRO A C 1
ATOM 1478 O O . PRO A 1 185 ? -8.646 -1.229 -29.066 1.00 88.75 185 PRO A O 1
ATOM 1481 N N . GLU A 1 186 ? -8.708 -3.277 -28.152 1.00 86.88 186 GLU A N 1
ATOM 1482 C CA . GLU A 1 186 ? -10.143 -3.471 -28.359 1.00 86.88 186 GLU A CA 1
ATOM 1483 C C . GLU A 1 186 ? -10.930 -2.769 -27.246 1.00 86.88 186 GLU A C 1
ATOM 1485 O O . GLU A 1 186 ? -10.692 -2.999 -26.059 1.00 86.88 186 GLU A O 1
ATOM 1490 N N . ILE A 1 187 ? -11.868 -1.899 -27.626 1.00 85.31 187 ILE A N 1
ATOM 1491 C CA . ILE A 1 187 ? -12.729 -1.191 -26.677 1.00 85.31 187 ILE A CA 1
ATOM 1492 C C . ILE A 1 187 ? -13.936 -2.078 -26.376 1.00 85.31 187 ILE A C 1
ATOM 1494 O O . ILE A 1 187 ? -14.834 -2.231 -27.205 1.00 85.31 187 ILE A O 1
ATOM 1498 N N . ILE A 1 188 ? -13.963 -2.647 -25.175 1.00 85.12 188 ILE A N 1
ATOM 1499 C CA . ILE A 1 188 ? -15.127 -3.370 -24.662 1.00 85.12 188 ILE A CA 1
ATOM 1500 C C . ILE A 1 188 ? -16.196 -2.386 -24.174 1.00 85.12 188 ILE A C 1
ATOM 1502 O O . ILE A 1 188 ? -15.894 -1.304 -23.672 1.00 85.12 188 ILE A O 1
ATOM 1506 N N . GLN A 1 189 ? -17.469 -2.751 -24.336 1.00 84.38 189 GLN A N 1
ATOM 1507 C CA . GLN A 1 189 ? -18.568 -1.944 -23.808 1.00 84.38 189 GLN A CA 1
ATOM 1508 C C . GLN A 1 189 ? -18.669 -2.105 -22.292 1.00 84.38 189 GLN A C 1
ATOM 1510 O O . GLN A 1 189 ? -18.577 -3.218 -21.783 1.00 84.38 189 GLN A O 1
ATOM 1515 N N . THR A 1 190 ? -18.959 -1.007 -21.597 1.00 79.81 190 THR A N 1
ATOM 1516 C CA . THR A 1 190 ? -19.012 -0.910 -20.131 1.00 79.81 190 THR A CA 1
ATOM 1517 C C . THR A 1 190 ? -19.878 -1.989 -19.471 1.00 79.81 190 THR A C 1
ATOM 1519 O O . THR A 1 190 ? -19.480 -2.582 -18.481 1.00 79.81 190 THR A O 1
ATOM 1522 N N . HIS A 1 191 ? -21.029 -2.332 -20.062 1.00 81.12 191 HIS A N 1
ATOM 1523 C CA . HIS A 1 191 ? -21.930 -3.354 -19.511 1.00 81.12 191 HIS A CA 1
ATOM 1524 C C . HIS A 1 191 ? -21.359 -4.785 -19.528 1.00 81.12 191 HIS A C 1
ATOM 1526 O O . HIS A 1 191 ? -21.873 -5.653 -18.827 1.00 81.12 191 HIS A O 1
ATOM 1532 N N . ASN A 1 192 ? -20.331 -5.032 -20.345 1.00 81.00 192 ASN A N 1
ATOM 1533 C CA . ASN A 1 192 ? -19.655 -6.321 -20.471 1.00 81.00 192 ASN A CA 1
ATOM 1534 C C . ASN A 1 192 ? -18.342 -6.375 -19.683 1.00 81.00 192 ASN A C 1
ATOM 1536 O O . ASN A 1 192 ? -17.659 -7.396 -19.749 1.00 81.00 192 ASN A O 1
ATOM 1540 N N . ASP A 1 193 ? -17.974 -5.301 -18.977 1.00 83.31 193 ASP A N 1
ATOM 1541 C CA . ASP A 1 193 ? -16.728 -5.225 -18.224 1.00 83.31 193 ASP A CA 1
ATOM 1542 C C . ASP A 1 193 ? -16.962 -5.503 -16.727 1.00 83.31 193 ASP A C 1
ATOM 1544 O O . ASP A 1 193 ? -17.370 -4.611 -15.983 1.00 83.31 193 ASP A O 1
ATOM 1548 N N . PRO A 1 194 ? -16.690 -6.728 -16.238 1.00 80.00 194 PRO A N 1
ATOM 1549 C CA . PRO A 1 194 ? -16.777 -7.034 -14.813 1.00 80.00 194 PRO A CA 1
ATOM 1550 C C . PRO A 1 194 ? -15.653 -6.387 -13.985 1.00 80.00 194 PRO A C 1
ATOM 1552 O O . PRO A 1 194 ? -15.702 -6.448 -12.759 1.00 80.00 194 PRO A O 1
ATOM 1555 N N . LEU A 1 195 ? -14.622 -5.822 -14.627 1.00 83.31 195 LEU A N 1
ATOM 1556 C CA . LEU A 1 195 ? -13.485 -5.159 -13.985 1.00 83.31 195 LEU A CA 1
ATOM 1557 C C . LEU A 1 195 ? -13.586 -3.632 -14.053 1.00 83.31 195 LEU A C 1
ATOM 1559 O O . LEU A 1 195 ? -12.609 -2.944 -13.745 1.00 83.31 195 LEU A O 1
ATOM 1563 N N . GLN A 1 196 ? -14.754 -3.105 -14.425 1.00 80.94 196 GLN A N 1
ATOM 1564 C CA . GLN A 1 196 ? -14.995 -1.674 -14.435 1.00 80.94 196 GLN A CA 1
ATOM 1565 C C . GLN A 1 196 ? -14.672 -1.074 -13.060 1.00 80.94 196 GLN A C 1
ATOM 1567 O O . GLN A 1 196 ? -15.181 -1.499 -12.021 1.00 80.94 196 GLN A O 1
ATOM 1572 N N . ILE A 1 197 ? -13.805 -0.063 -13.061 1.00 82.50 197 ILE A N 1
ATOM 1573 C CA . ILE A 1 197 ? -13.493 0.700 -11.858 1.00 82.50 197 ILE A CA 1
ATOM 1574 C C . ILE A 1 197 ? -14.548 1.792 -11.714 1.00 82.50 197 ILE A C 1
ATOM 1576 O O . ILE A 1 197 ? -14.552 2.769 -12.463 1.00 82.50 197 ILE A O 1
ATOM 1580 N N . ASP A 1 198 ? -15.427 1.621 -10.733 1.00 83.50 198 ASP A N 1
ATOM 1581 C CA . ASP A 1 198 ? -16.346 2.674 -10.312 1.00 83.50 198 ASP A CA 1
ATOM 1582 C C . ASP A 1 198 ? -15.572 3.733 -9.530 1.00 83.50 198 ASP A C 1
ATOM 1584 O O . ASP A 1 198 ? -15.014 3.441 -8.464 1.00 83.50 198 ASP A O 1
ATOM 1588 N N . TRP A 1 199 ? -15.522 4.944 -10.084 1.00 86.00 199 TRP A N 1
ATOM 1589 C CA . TRP A 1 199 ? -14.919 6.110 -9.446 1.00 86.00 199 TRP A CA 1
ATOM 1590 C C . TRP A 1 199 ? -15.762 6.566 -8.257 1.00 86.00 199 TRP A C 1
ATOM 1592 O O . TRP A 1 199 ? -16.986 6.451 -8.254 1.00 86.00 199 TRP A O 1
ATOM 1602 N N . THR A 1 200 ? -15.096 7.082 -7.231 1.00 82.69 200 THR A N 1
ATOM 1603 C CA . THR A 1 200 ? -15.762 7.551 -6.022 1.00 82.69 200 THR A CA 1
ATOM 1604 C C . THR A 1 200 ? -16.462 8.876 -6.299 1.00 82.69 200 THR A C 1
ATOM 1606 O O . THR A 1 200 ? -15.822 9.875 -6.634 1.00 82.69 200 THR A O 1
ATOM 1609 N N . ASP A 1 201 ? -17.780 8.903 -6.101 1.00 78.25 201 ASP A N 1
ATOM 1610 C CA . ASP A 1 201 ? -18.564 10.129 -6.197 1.00 78.25 201 ASP A CA 1
ATOM 1611 C C . ASP A 1 201 ? -18.196 11.098 -5.068 1.00 78.25 201 ASP A C 1
ATOM 1613 O O . ASP A 1 201 ? -18.502 10.883 -3.894 1.00 78.25 201 ASP A O 1
ATOM 1617 N N . ILE A 1 202 ? -17.603 12.229 -5.441 1.00 75.06 202 ILE A N 1
ATOM 1618 C CA . ILE A 1 202 ? -17.154 13.295 -4.528 1.00 75.06 202 ILE A CA 1
ATOM 1619 C C . ILE A 1 202 ? -18.317 13.889 -3.708 1.00 75.06 202 ILE A C 1
ATOM 1621 O O . ILE A 1 202 ? -18.121 14.427 -2.619 1.00 75.06 202 ILE A O 1
ATOM 1625 N N . ASN A 1 203 ? -19.546 13.773 -4.216 1.00 69.00 203 ASN A N 1
ATOM 1626 C CA . ASN A 1 203 ? -20.755 14.266 -3.556 1.00 69.00 203 ASN A CA 1
ATOM 1627 C C . ASN A 1 203 ? -21.237 13.366 -2.409 1.00 69.00 203 ASN A C 1
ATOM 1629 O O . ASN A 1 203 ? -22.060 13.809 -1.614 1.00 69.00 203 ASN A O 1
ATOM 1633 N N . ASN A 1 204 ? -20.731 12.132 -2.306 1.00 68.62 204 ASN A N 1
ATOM 1634 C CA . ASN A 1 204 ? -21.110 11.166 -1.270 1.00 68.62 204 ASN A CA 1
ATOM 1635 C C . ASN A 1 204 ? -20.299 11.338 0.030 1.00 68.62 204 ASN A C 1
ATOM 1637 O O . ASN A 1 204 ? -20.147 10.411 0.820 1.00 68.62 204 ASN A O 1
ATOM 1641 N N . LEU A 1 205 ? -19.723 12.522 0.238 1.00 67.56 205 LEU A N 1
ATOM 1642 C CA . LEU A 1 205 ? -19.094 12.880 1.501 1.00 67.56 205 LEU A CA 1
ATOM 1643 C C . LEU A 1 205 ? -20.158 12.988 2.596 1.00 67.56 205 LEU A C 1
ATOM 1645 O O . LEU A 1 205 ? -21.122 13.731 2.419 1.00 67.56 205 LEU A O 1
ATOM 1649 N N . ASP A 1 206 ? -19.910 12.351 3.745 1.00 60.56 206 ASP A N 1
ATOM 1650 C CA . ASP A 1 206 ? -20.765 12.460 4.939 1.00 60.56 206 ASP A CA 1
ATOM 1651 C C . ASP A 1 206 ? -21.052 13.931 5.303 1.00 60.56 206 ASP A C 1
ATOM 1653 O O . ASP A 1 206 ? -22.182 14.276 5.636 1.00 60.56 206 ASP A O 1
ATOM 1657 N N . ASP A 1 207 ? -20.051 14.811 5.143 1.00 60.88 207 ASP A N 1
ATOM 1658 C CA . ASP A 1 207 ? -20.186 16.262 5.299 1.00 60.88 207 ASP A CA 1
ATOM 1659 C C . ASP A 1 207 ? -19.491 17.036 4.160 1.00 60.88 207 ASP A C 1
ATOM 1661 O O . ASP A 1 207 ? -18.285 17.304 4.213 1.00 60.88 207 ASP A O 1
ATOM 1665 N N . PRO A 1 208 ? -20.231 17.504 3.136 1.00 56.81 208 PRO A N 1
ATOM 1666 C CA . PRO A 1 208 ? -19.661 18.222 1.991 1.00 56.81 208 PRO A CA 1
ATOM 1667 C C . PRO A 1 208 ? -18.950 19.535 2.359 1.00 56.81 208 PRO A C 1
ATOM 1669 O O . PRO A 1 208 ? -18.088 20.005 1.613 1.00 56.81 208 PRO A O 1
ATOM 1672 N N . LYS A 1 209 ? -19.288 20.128 3.511 1.00 54.50 209 LYS A N 1
ATOM 1673 C CA . LYS A 1 209 ? -18.758 21.422 3.979 1.00 54.50 209 LYS A CA 1
ATOM 1674 C C . LYS A 1 209 ? -17.600 21.308 4.969 1.00 54.50 209 LYS A C 1
ATOM 1676 O O . LYS A 1 209 ? -16.922 22.307 5.189 1.00 54.50 209 LYS A O 1
ATOM 1681 N N . SER A 1 210 ? -17.375 20.136 5.563 1.00 59.53 210 SER A N 1
ATOM 1682 C CA . SER A 1 210 ? -16.259 19.947 6.489 1.00 59.53 210 SER A CA 1
ATOM 1683 C C . SER A 1 210 ? -14.958 19.751 5.707 1.00 59.53 210 SER A C 1
ATOM 1685 O O . SER A 1 210 ? -14.945 19.120 4.648 1.00 59.53 210 SER A O 1
ATOM 1687 N N . SER A 1 211 ? -13.859 20.308 6.210 1.00 58.81 211 SER A N 1
ATOM 1688 C CA . SER A 1 211 ? -12.505 20.008 5.727 1.00 58.81 211 SER A CA 1
ATOM 1689 C C . SER A 1 211 ? -11.994 18.661 6.248 1.00 58.81 211 SER A C 1
ATOM 1691 O O . SER A 1 211 ? -11.080 18.101 5.657 1.00 58.81 211 SER A O 1
ATOM 1693 N N . ALA A 1 212 ? -12.607 18.124 7.311 1.00 60.94 212 ALA A N 1
ATOM 1694 C CA . ALA A 1 212 ? -12.242 16.848 7.937 1.00 60.94 212 ALA A CA 1
ATOM 1695 C C . ALA A 1 212 ? -12.892 15.624 7.263 1.00 60.94 212 ALA A C 1
ATOM 1697 O O . ALA A 1 212 ? -12.625 14.476 7.612 1.00 60.94 212 ALA A O 1
ATOM 1698 N N . SER A 1 213 ? -13.780 15.846 6.295 1.00 75.38 213 SER A N 1
ATOM 1699 C CA . SER A 1 213 ? -14.397 14.769 5.530 1.00 75.38 213 SER A CA 1
ATOM 1700 C C . SER A 1 213 ? -13.367 14.134 4.588 1.00 75.38 213 SER A C 1
ATOM 1702 O O . SER A 1 213 ? -12.890 14.794 3.660 1.00 75.38 213 SER A O 1
ATOM 1704 N N . CYS A 1 214 ? -13.060 12.859 4.807 1.00 83.56 214 CYS A N 1
ATOM 1705 C CA . CYS A 1 214 ? -12.100 12.106 4.005 1.00 83.56 214 CYS A CA 1
ATOM 1706 C C . CYS A 1 214 ? -12.677 10.801 3.442 1.00 83.56 214 CYS A C 1
ATOM 1708 O O . CYS A 1 214 ? -13.562 10.189 4.048 1.00 83.56 214 CYS A O 1
ATOM 1710 N N . PHE A 1 215 ? -12.145 10.353 2.308 1.00 87.31 215 PHE A N 1
ATOM 1711 C CA . PHE A 1 215 ? -12.328 8.975 1.849 1.00 87.31 215 PHE A CA 1
ATOM 1712 C C . PHE A 1 215 ? -11.164 8.117 2.333 1.00 87.31 215 PHE A C 1
ATOM 1714 O O . PHE A 1 215 ? -10.049 8.618 2.476 1.00 87.31 215 PHE A O 1
ATOM 1721 N N . ILE A 1 216 ? -11.407 6.827 2.560 1.00 89.38 216 ILE A N 1
ATOM 1722 C CA . ILE A 1 216 ? -10.367 5.886 2.988 1.00 89.38 216 ILE A CA 1
ATOM 1723 C C . ILE A 1 216 ? -10.241 4.708 2.025 1.00 89.38 216 ILE A C 1
ATOM 1725 O O . ILE A 1 216 ? -11.176 4.362 1.297 1.00 89.38 216 ILE A O 1
ATOM 1729 N N . GLY A 1 217 ? -9.068 4.078 2.022 1.00 89.06 217 GLY A N 1
ATOM 1730 C CA . GLY A 1 217 ? -8.848 2.810 1.340 1.00 89.06 217 GLY A CA 1
ATOM 1731 C C . GLY A 1 217 ? -9.093 2.863 -0.161 1.00 89.06 217 GLY A C 1
ATOM 1732 O O . GLY A 1 217 ? -8.610 3.750 -0.860 1.00 89.06 217 GLY A O 1
ATOM 1733 N N . GLN A 1 218 ? -9.866 1.902 -0.670 1.00 90.25 218 GLN A N 1
ATOM 1734 C CA . GLN A 1 218 ? -10.147 1.815 -2.105 1.00 90.25 218 GLN A CA 1
ATOM 1735 C C . GLN A 1 218 ? -10.912 3.036 -2.621 1.00 90.25 218 GLN A C 1
ATOM 1737 O O . GLN A 1 218 ? -10.685 3.453 -3.751 1.00 90.25 218 GLN A O 1
ATOM 1742 N N . GLN A 1 219 ? -11.784 3.628 -1.799 1.00 88.31 219 GLN A N 1
ATOM 1743 C CA . GLN A 1 219 ? -12.528 4.827 -2.185 1.00 88.31 219 GLN A CA 1
ATOM 1744 C C . GLN A 1 219 ? -11.595 6.025 -2.359 1.00 88.31 219 GLN A C 1
ATOM 1746 O O . GLN A 1 219 ? -11.797 6.807 -3.281 1.00 88.31 219 GLN A O 1
ATOM 1751 N N . ALA A 1 220 ? -10.553 6.137 -1.528 1.00 89.69 220 ALA A N 1
ATOM 1752 C CA . ALA A 1 220 ? -9.542 7.180 -1.667 1.00 89.69 220 ALA A CA 1
ATOM 1753 C C . ALA A 1 220 ? -8.792 7.053 -3.003 1.00 89.69 220 ALA A C 1
ATOM 1755 O O . ALA A 1 220 ? -8.720 8.016 -3.755 1.00 89.69 220 ALA A O 1
ATOM 1756 N N . GLN A 1 221 ? -8.318 5.853 -3.354 1.00 89.81 221 GLN A N 1
ATOM 1757 C CA . GLN A 1 221 ? -7.588 5.619 -4.614 1.00 89.81 221 GLN A CA 1
ATOM 1758 C C . GLN A 1 221 ? -8.433 5.820 -5.877 1.00 89.81 221 GLN A C 1
ATOM 1760 O O . GLN A 1 221 ? -7.895 6.002 -6.964 1.00 89.81 221 GLN A O 1
ATOM 1765 N N . ARG A 1 222 ? -9.756 5.745 -5.739 1.00 89.50 222 ARG A N 1
ATOM 1766 C CA . ARG A 1 222 ? -10.725 5.929 -6.822 1.00 89.50 222 ARG A CA 1
ATOM 1767 C C . ARG A 1 222 ? -11.259 7.359 -6.883 1.00 89.50 222 ARG A C 1
ATOM 1769 O O . ARG A 1 222 ? -12.308 7.580 -7.481 1.00 89.50 222 ARG A O 1
ATOM 1776 N N . VAL A 1 223 ? -10.602 8.327 -6.247 1.00 88.00 223 VAL A N 1
ATOM 1777 C CA . VAL A 1 223 ? -10.924 9.743 -6.446 1.00 88.00 223 VAL A CA 1
ATOM 1778 C C . VAL A 1 223 ? -10.254 10.221 -7.743 1.00 88.00 223 VAL A C 1
ATOM 1780 O O . VAL A 1 223 ? -9.048 10.036 -7.884 1.00 88.00 223 VAL A O 1
ATOM 1783 N N . PRO A 1 224 ? -10.997 10.819 -8.693 1.00 85.94 224 PRO A N 1
ATOM 1784 C CA . PRO A 1 224 ? -10.402 11.382 -9.905 1.00 85.94 224 PRO A CA 1
ATOM 1785 C C . PRO A 1 224 ? -9.469 12.565 -9.598 1.00 85.94 224 PRO A C 1
ATOM 1787 O O . PRO A 1 224 ? -9.794 13.414 -8.762 1.00 85.94 224 PRO A O 1
ATOM 1790 N N . ASP A 1 225 ? -8.351 12.676 -10.315 1.00 81.94 225 ASP A N 1
ATOM 1791 C CA . ASP A 1 225 ? -7.398 13.791 -10.166 1.00 81.94 225 ASP A CA 1
ATOM 1792 C C . ASP A 1 225 ? -7.976 15.136 -10.650 1.00 81.94 225 ASP A C 1
ATOM 1794 O O . ASP A 1 225 ? -7.621 16.206 -10.162 1.00 81.94 225 ASP A O 1
ATOM 1798 N N . ASP A 1 226 ? -8.905 15.094 -11.599 1.00 81.56 226 ASP A N 1
ATOM 1799 C CA . ASP A 1 226 ? -9.638 16.221 -12.182 1.00 81.56 226 ASP A CA 1
ATOM 1800 C C . ASP A 1 226 ? -10.914 16.590 -11.395 1.00 81.56 226 ASP A C 1
ATOM 1802 O O . ASP A 1 226 ? -11.766 17.354 -11.860 1.00 81.56 226 ASP A O 1
ATOM 1806 N N . SER A 1 227 ? -11.030 16.081 -10.165 1.00 80.38 227 SER A N 1
ATOM 1807 C CA . SER A 1 227 ? -12.130 16.354 -9.241 1.00 80.38 227 SER A CA 1
ATOM 1808 C C . SER A 1 227 ? -12.265 17.834 -8.849 1.00 80.38 227 SER A C 1
ATOM 1810 O O . SER A 1 227 ? -11.294 18.567 -8.651 1.00 80.38 227 SER A O 1
ATOM 1812 N N . GLN A 1 228 ? -13.516 18.282 -8.688 1.00 78.62 228 GLN A N 1
ATOM 1813 C CA . GLN A 1 228 ? -13.863 19.560 -8.060 1.00 78.62 228 GLN A CA 1
ATOM 1814 C C . GLN A 1 228 ? -14.809 19.304 -6.876 1.00 78.62 228 GLN A C 1
ATOM 1816 O O . GLN A 1 228 ? -15.947 18.892 -7.109 1.00 78.62 228 GLN A O 1
ATOM 1821 N N . PRO A 1 229 ? -14.410 19.567 -5.616 1.00 82.81 229 PRO A N 1
ATOM 1822 C CA . PRO A 1 229 ? -13.096 20.027 -5.144 1.00 82.81 229 PRO A CA 1
ATOM 1823 C C . PRO A 1 229 ? -11.976 19.000 -5.371 1.00 82.81 229 PRO A C 1
ATOM 1825 O O . PRO A 1 229 ? -12.247 17.809 -5.463 1.00 82.81 229 PRO A O 1
ATOM 1828 N N . LYS A 1 230 ? -10.728 19.481 -5.416 1.00 86.06 230 LYS A N 1
ATOM 1829 C CA . LYS A 1 230 ? -9.526 18.648 -5.536 1.00 86.06 230 LYS A CA 1
ATOM 1830 C C . LYS A 1 230 ? -9.234 17.900 -4.237 1.00 86.06 230 LYS A C 1
ATOM 1832 O O . LYS A 1 230 ? -9.472 18.422 -3.141 1.00 86.06 230 LYS A O 1
ATOM 1837 N N . PHE A 1 231 ? -8.672 16.703 -4.370 1.00 87.88 231 PHE A N 1
ATOM 1838 C CA . PHE A 1 231 ? -8.236 15.875 -3.251 1.00 87.88 231 PHE A CA 1
ATOM 1839 C C . PHE A 1 231 ? -6.746 15.566 -3.337 1.00 87.88 231 PHE A C 1
ATOM 1841 O O . PHE A 1 231 ? -6.192 15.396 -4.422 1.00 87.88 231 PHE A O 1
ATOM 1848 N N . LYS A 1 232 ? -6.115 15.456 -2.171 1.00 89.31 232 LYS A N 1
ATOM 1849 C CA . LYS A 1 232 ? -4.772 14.906 -2.023 1.00 89.31 232 LYS A CA 1
ATOM 1850 C C . LYS A 1 232 ? -4.864 13.566 -1.298 1.00 89.31 232 LYS A C 1
ATOM 1852 O O . LYS A 1 232 ? -5.612 13.443 -0.325 1.00 89.31 232 LYS A O 1
ATOM 1857 N N . LEU A 1 233 ? -4.118 12.583 -1.794 1.00 90.44 233 LEU A N 1
ATOM 1858 C CA . LEU A 1 233 ? -3.922 11.300 -1.135 1.00 90.44 233 LEU A CA 1
ATOM 1859 C C . LEU A 1 233 ? -2.808 11.417 -0.104 1.00 90.44 233 LEU A C 1
ATOM 1861 O O . LEU A 1 233 ? -1.770 12.020 -0.356 1.00 90.44 233 LEU A O 1
ATOM 1865 N N . TRP A 1 234 ? -3.044 10.808 1.045 1.00 91.06 234 TRP A N 1
ATOM 1866 C CA . TRP A 1 234 ? -2.129 10.766 2.163 1.00 91.06 234 TRP A CA 1
ATOM 1867 C C . TRP A 1 234 ? -1.842 9.325 2.549 1.00 91.06 234 TRP A C 1
ATOM 1869 O O . TRP A 1 234 ? -2.744 8.478 2.580 1.00 91.06 234 TRP A O 1
ATOM 1879 N N . TRP A 1 235 ? -0.578 9.078 2.875 1.00 92.25 235 TRP A N 1
ATOM 1880 C CA . TRP A 1 235 ? -0.054 7.769 3.236 1.00 92.25 235 TRP A CA 1
ATOM 1881 C C . TRP A 1 235 ? 0.628 7.870 4.602 1.00 92.25 235 TRP A C 1
ATOM 1883 O O . TRP A 1 235 ? 1.800 8.245 4.656 1.00 92.25 235 TRP A O 1
ATOM 1893 N N . PRO A 1 236 ? -0.062 7.549 5.711 1.00 92.12 236 PRO A N 1
ATOM 1894 C CA . PRO A 1 236 ? 0.501 7.734 7.049 1.00 92.12 236 PRO A CA 1
ATOM 1895 C C . PRO A 1 236 ? 1.749 6.886 7.338 1.00 92.12 236 PRO A C 1
ATOM 1897 O O . PRO A 1 236 ? 2.573 7.242 8.175 1.00 92.12 236 PRO A O 1
ATOM 1900 N N . ILE A 1 237 ? 1.903 5.746 6.660 1.00 91.12 237 ILE A N 1
ATOM 1901 C CA . ILE A 1 237 ? 3.052 4.853 6.828 1.00 91.12 237 ILE A CA 1
ATOM 1902 C C . ILE A 1 237 ? 3.703 4.637 5.471 1.00 91.12 237 ILE A C 1
ATOM 1904 O O . ILE A 1 237 ? 3.059 4.190 4.524 1.00 91.12 237 ILE A O 1
ATOM 1908 N N . GLN A 1 238 ? 5.007 4.876 5.392 1.00 89.50 238 GLN A N 1
ATOM 1909 C CA . GLN A 1 238 ? 5.821 4.579 4.222 1.00 89.50 238 GLN A CA 1
ATOM 1910 C C . GLN A 1 238 ? 7.087 3.842 4.652 1.00 89.50 238 GLN A C 1
ATOM 1912 O O . GLN A 1 238 ? 7.653 4.088 5.709 1.00 89.50 238 GLN A O 1
ATOM 1917 N N . HIS A 1 239 ? 7.512 2.861 3.855 1.00 88.19 239 HIS A N 1
ATOM 1918 C CA . HIS A 1 239 ? 8.718 2.068 4.138 1.00 88.19 239 HIS A CA 1
ATOM 1919 C C . HIS A 1 239 ? 8.772 1.411 5.538 1.00 88.19 239 HIS A C 1
ATOM 1921 O O . HIS A 1 239 ? 9.849 1.098 6.034 1.00 88.19 239 HIS A O 1
ATOM 1927 N N . GLY A 1 240 ? 7.610 1.148 6.150 1.00 84.31 240 GLY A N 1
ATOM 1928 C CA . GLY A 1 240 ? 7.511 0.546 7.485 1.00 84.31 240 GLY A CA 1
ATOM 1929 C C . GLY A 1 240 ? 7.687 1.531 8.644 1.00 84.31 240 GLY A C 1
ATOM 1930 O O . GLY A 1 240 ? 7.690 1.094 9.789 1.00 84.31 240 GLY A O 1
ATOM 1931 N N . VAL A 1 241 ? 7.797 2.830 8.358 1.00 88.12 241 VAL A N 1
ATOM 1932 C CA . VAL A 1 241 ? 7.909 3.920 9.336 1.00 88.12 241 VAL A CA 1
ATOM 1933 C C . VAL A 1 241 ? 6.777 4.923 9.097 1.00 88.12 241 VAL A C 1
ATOM 1935 O O . VAL A 1 241 ? 6.150 4.937 8.035 1.00 88.12 241 VAL A O 1
ATOM 1938 N N . LEU A 1 242 ? 6.472 5.731 10.107 1.00 89.44 242 LEU A N 1
ATOM 1939 C CA . LEU A 1 242 ? 5.578 6.875 9.979 1.00 89.44 242 LEU A CA 1
ATOM 1940 C C . LEU A 1 242 ? 6.117 7.861 8.927 1.00 89.44 242 LEU A C 1
ATOM 1942 O O . LEU A 1 242 ? 7.312 8.143 8.881 1.00 89.44 242 LEU A O 1
ATOM 1946 N N . ASN A 1 243 ? 5.239 8.344 8.051 1.00 90.12 243 ASN A N 1
ATOM 1947 C CA . ASN A 1 243 ? 5.595 9.261 6.972 1.00 90.12 243 ASN A CA 1
ATOM 1948 C C . ASN A 1 243 ? 5.669 10.702 7.497 1.00 90.12 243 ASN A C 1
ATOM 1950 O O . ASN A 1 243 ? 4.699 11.450 7.423 1.00 90.12 243 ASN A O 1
ATOM 1954 N N . GLU A 1 244 ? 6.814 11.084 8.053 1.00 87.38 244 GLU A N 1
ATOM 1955 C CA . GLU A 1 244 ? 7.036 12.445 8.560 1.00 87.38 244 GLU A CA 1
ATOM 1956 C C . GLU A 1 244 ? 7.394 13.447 7.452 1.00 87.38 244 GLU A C 1
ATOM 1958 O O . GLU A 1 244 ? 7.173 14.641 7.619 1.00 87.38 244 GLU A O 1
ATOM 1963 N N . ASP A 1 245 ? 7.902 12.976 6.309 1.00 85.75 245 ASP A N 1
ATOM 1964 C CA . ASP A 1 245 ? 8.391 13.843 5.227 1.00 85.75 245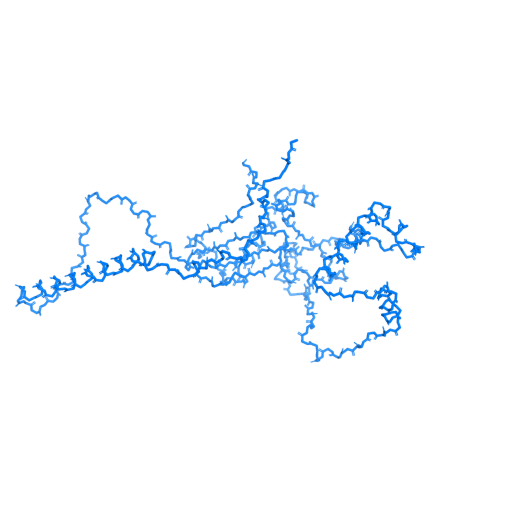 ASP A CA 1
ATOM 1965 C C . ASP A 1 245 ? 7.256 14.582 4.501 1.00 85.75 245 ASP A C 1
ATOM 1967 O O . ASP A 1 245 ? 7.426 15.711 4.036 1.00 85.75 245 ASP A O 1
ATOM 1971 N N . GLU A 1 246 ? 6.094 13.940 4.365 1.00 83.88 246 GLU A N 1
ATOM 1972 C CA . GLU A 1 246 ? 4.963 14.499 3.621 1.00 83.88 246 GLU A CA 1
ATOM 1973 C C . GLU A 1 246 ? 4.055 15.388 4.485 1.00 83.88 246 GLU A C 1
ATOM 1975 O O . GLU A 1 246 ? 3.337 16.258 3.976 1.00 83.88 246 GLU A O 1
ATOM 1980 N N . TYR A 1 247 ? 4.082 15.170 5.797 1.00 86.69 247 TYR A N 1
ATOM 1981 C CA . TYR A 1 247 ? 3.229 15.835 6.769 1.00 86.69 247 TYR A CA 1
ATOM 1982 C C . TYR A 1 247 ? 3.917 17.073 7.348 1.00 86.69 247 TYR A C 1
ATOM 1984 O O . TYR A 1 247 ? 5.089 17.053 7.695 1.00 86.69 247 TYR A O 1
ATOM 1992 N N . LEU A 1 248 ? 3.171 18.171 7.502 1.00 84.38 248 LEU A N 1
ATOM 1993 C CA . LEU A 1 248 ? 3.719 19.393 8.110 1.00 84.38 248 LEU A CA 1
ATOM 1994 C C . LEU A 1 248 ? 3.981 19.221 9.613 1.00 84.38 248 LEU A C 1
ATOM 1996 O O . LEU A 1 248 ? 4.974 19.726 10.129 1.00 84.38 248 LEU A O 1
ATOM 2000 N N . ASN A 1 249 ? 3.073 18.523 10.303 1.00 89.75 249 ASN A N 1
ATOM 2001 C CA . ASN A 1 249 ? 3.081 18.333 11.750 1.00 89.75 249 ASN A CA 1
ATOM 2002 C C . ASN A 1 249 ? 2.837 16.856 12.079 1.00 89.75 249 ASN A C 1
ATOM 2004 O O . ASN A 1 249 ? 1.984 16.222 11.455 1.00 89.75 249 ASN A O 1
ATOM 2008 N N . ALA A 1 250 ? 3.486 16.352 13.132 1.00 89.12 250 ALA A N 1
ATOM 2009 C CA . ALA A 1 250 ? 3.241 15.002 13.644 1.00 89.12 250 ALA A CA 1
ATOM 2010 C C . ALA A 1 250 ? 1.794 14.811 14.138 1.00 89.12 250 ALA A C 1
ATOM 2012 O O . ALA A 1 250 ? 1.217 13.746 13.958 1.00 89.12 250 ALA A O 1
ATOM 2013 N N . GLU A 1 251 ? 1.174 15.853 14.701 1.00 90.75 251 GLU A N 1
ATOM 2014 C CA . GLU A 1 251 ? -0.235 15.813 15.126 1.00 90.75 251 GLU A CA 1
ATOM 2015 C C . GLU A 1 251 ? -1.170 15.493 13.952 1.00 90.75 251 GLU A C 1
ATOM 2017 O O . GLU A 1 251 ? -1.997 14.598 14.054 1.00 90.75 251 GLU A O 1
ATOM 2022 N N . HIS A 1 252 ? -0.959 16.136 12.797 1.00 89.56 252 HIS A N 1
ATOM 2023 C CA . HIS A 1 252 ? -1.757 15.885 11.593 1.00 89.56 252 HIS A CA 1
ATOM 2024 C C . HIS A 1 252 ? -1.607 14.439 11.098 1.00 89.56 252 HIS A C 1
ATOM 2026 O O . HIS A 1 252 ? -2.567 13.838 10.626 1.00 89.56 252 HIS A O 1
ATOM 2032 N N . LEU A 1 253 ? -0.407 13.868 11.233 1.00 91.31 253 LEU A N 1
ATOM 2033 C CA . LEU A 1 253 ? -0.143 12.475 10.885 1.00 91.31 253 LEU A CA 1
ATOM 2034 C C . LEU A 1 253 ? -0.897 11.504 11.801 1.00 91.31 253 LEU A C 1
ATOM 2036 O O . LEU A 1 253 ? -1.500 10.544 11.319 1.00 91.31 253 LEU A O 1
ATOM 2040 N N . PHE A 1 254 ? -0.870 11.747 13.113 1.00 91.81 254 PHE A N 1
ATOM 2041 C CA . PHE A 1 254 ? -1.585 10.912 14.077 1.00 91.81 254 PHE A CA 1
ATOM 2042 C C . PHE A 1 254 ? -3.104 11.039 13.935 1.00 91.81 254 PHE A C 1
ATOM 2044 O O . PHE A 1 254 ? -3.783 10.015 13.973 1.00 91.81 254 PHE A O 1
ATOM 2051 N N . ASP A 1 255 ? -3.619 12.245 13.685 1.00 91.31 255 ASP A N 1
ATOM 2052 C CA . ASP A 1 255 ? -5.044 12.491 13.442 1.00 91.31 255 ASP A CA 1
ATOM 2053 C C . ASP A 1 255 ? -5.540 11.747 12.189 1.00 91.31 255 ASP A C 1
ATOM 2055 O O . ASP A 1 255 ? -6.590 11.095 12.211 1.00 91.31 255 ASP A O 1
ATOM 2059 N N . ASP A 1 256 ? -4.772 11.788 11.095 1.00 90.56 256 ASP A N 1
ATOM 2060 C CA . ASP A 1 256 ? -5.087 11.054 9.865 1.00 90.56 256 ASP A CA 1
ATOM 2061 C C . ASP A 1 256 ? -5.021 9.539 10.080 1.00 90.56 256 ASP A C 1
ATOM 2063 O O . ASP A 1 256 ? -5.886 8.797 9.601 1.00 90.56 256 ASP A O 1
ATOM 2067 N N . PHE A 1 257 ? -4.017 9.060 10.818 1.00 92.06 257 PHE A N 1
ATOM 2068 C CA . PHE A 1 257 ? -3.881 7.644 11.140 1.00 92.06 257 PHE A CA 1
ATOM 2069 C C . PHE A 1 257 ? -5.036 7.145 12.019 1.00 92.06 257 PHE A C 1
ATOM 2071 O O . PHE A 1 257 ? -5.611 6.090 11.738 1.00 92.06 257 PHE A O 1
ATOM 2078 N N . GLU A 1 258 ? -5.431 7.913 13.038 1.00 92.12 258 GLU A N 1
ATOM 2079 C CA . GLU A 1 258 ? -6.596 7.618 13.876 1.00 92.12 258 GLU A CA 1
ATOM 2080 C C . GLU A 1 258 ? -7.881 7.608 13.042 1.00 92.12 258 GLU A C 1
ATOM 2082 O O . GLU A 1 258 ? -8.660 6.657 13.123 1.00 92.12 258 GLU A O 1
ATOM 2087 N N . THR A 1 259 ? -8.070 8.610 12.179 1.00 91.31 259 THR A N 1
ATOM 2088 C CA . THR A 1 259 ? -9.239 8.709 11.293 1.00 91.31 259 THR A CA 1
ATOM 2089 C C . THR A 1 259 ? -9.322 7.519 10.336 1.00 91.31 259 THR A C 1
ATOM 2091 O O . THR A 1 259 ? -10.406 6.977 10.097 1.00 91.31 259 THR A O 1
ATOM 2094 N N . LEU A 1 260 ? -8.181 7.074 9.802 1.00 92.25 260 LEU A N 1
ATOM 2095 C CA . LEU A 1 260 ? -8.098 5.895 8.948 1.00 92.25 260 LEU A CA 1
ATOM 2096 C C . LEU A 1 260 ? -8.513 4.633 9.711 1.00 92.25 260 LEU A C 1
ATOM 2098 O O . LEU A 1 260 ? -9.313 3.850 9.195 1.00 92.25 260 LEU A O 1
ATOM 2102 N N . LEU A 1 261 ? -8.011 4.439 10.935 1.00 91.81 261 LEU A N 1
ATOM 2103 C CA . LEU A 1 261 ? -8.359 3.284 11.766 1.00 91.81 261 LEU A CA 1
ATOM 2104 C C . LEU A 1 261 ? -9.827 3.305 12.213 1.00 91.81 261 LEU A C 1
ATOM 2106 O O . LEU A 1 261 ? -10.495 2.276 12.111 1.00 91.81 261 LEU A O 1
ATOM 2110 N N . ASP A 1 262 ? -10.352 4.453 12.651 1.00 91.00 262 ASP A N 1
ATOM 2111 C CA . ASP A 1 262 ? -11.762 4.623 13.031 1.00 91.00 262 ASP A CA 1
ATOM 2112 C C . ASP A 1 262 ? -12.684 4.239 11.868 1.00 91.00 262 ASP A C 1
ATOM 2114 O O . ASP A 1 262 ? -13.570 3.389 12.017 1.00 91.00 262 ASP A O 1
ATOM 2118 N N . LYS A 1 263 ? -12.425 4.778 10.673 1.00 89.50 263 LYS A N 1
ATOM 2119 C CA . LYS A 1 263 ? -13.221 4.461 9.484 1.00 89.50 263 LYS A CA 1
ATOM 2120 C C . LYS A 1 263 ? -13.052 3.013 9.034 1.00 89.50 263 LYS A C 1
ATOM 2122 O O . LYS A 1 263 ? -14.051 2.384 8.689 1.00 89.50 263 LYS A O 1
ATOM 2127 N N . ALA A 1 264 ? -11.842 2.455 9.094 1.00 91.19 264 ALA A N 1
ATOM 2128 C CA . ALA A 1 264 ? -11.596 1.051 8.768 1.00 91.19 264 ALA A CA 1
ATOM 2129 C C . ALA A 1 264 ? -12.376 0.108 9.698 1.00 91.19 264 ALA A C 1
ATOM 2131 O O . ALA A 1 264 ? -13.028 -0.826 9.234 1.00 91.19 264 ALA A O 1
ATOM 2132 N N . ILE A 1 265 ? -12.376 0.382 11.006 1.00 90.94 265 ILE A N 1
ATOM 2133 C CA . ILE A 1 265 ? -13.125 -0.389 12.007 1.00 90.94 265 ILE A CA 1
ATOM 2134 C C . ILE A 1 265 ? -14.637 -0.2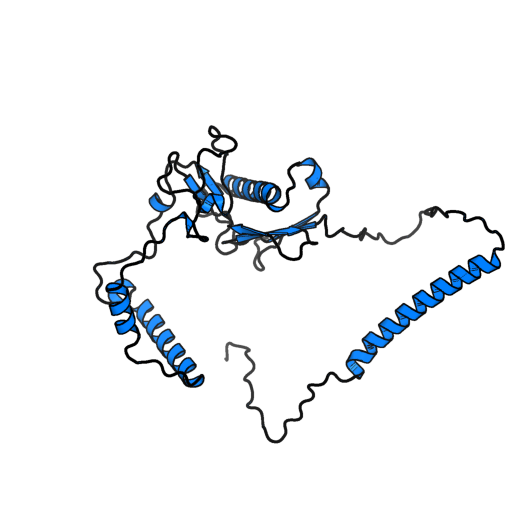86 11.757 1.00 90.94 265 ILE A C 1
ATOM 2136 O O . ILE A 1 265 ? -15.353 -1.287 11.835 1.00 90.94 265 ILE A O 1
ATOM 2140 N N . ARG A 1 266 ? -15.146 0.904 11.425 1.00 90.44 266 ARG A N 1
ATOM 2141 C CA . ARG A 1 266 ? -16.575 1.101 11.134 1.00 90.44 266 ARG A CA 1
ATOM 2142 C C . ARG A 1 266 ? -17.017 0.394 9.855 1.00 90.44 266 ARG A C 1
ATOM 2144 O O . ARG A 1 266 ? -18.072 -0.236 9.870 1.00 90.44 266 ARG A O 1
ATOM 2151 N N . GLN A 1 267 ? -16.242 0.510 8.777 1.00 88.25 267 GLN A N 1
ATOM 2152 C CA . GLN A 1 267 ? -16.599 -0.012 7.455 1.00 88.25 267 GLN A CA 1
ATOM 2153 C C . GLN A 1 267 ? -16.399 -1.529 7.355 1.00 88.25 267 GLN A C 1
ATOM 2155 O O . GLN A 1 267 ? -17.313 -2.228 6.925 1.00 88.25 267 GLN A O 1
ATOM 2160 N N . GLU A 1 268 ? -15.248 -2.053 7.787 1.00 89.19 268 GLU A N 1
ATOM 2161 C CA . GLU A 1 268 ? -14.912 -3.474 7.607 1.00 89.19 268 GLU A CA 1
ATOM 2162 C C . GLU A 1 268 ? -15.391 -4.369 8.754 1.00 89.19 268 GLU A C 1
ATOM 2164 O O . GLU A 1 268 ? -15.812 -5.500 8.510 1.00 89.19 268 GLU A O 1
ATOM 2169 N N . LEU A 1 269 ? -15.336 -3.888 10.005 1.00 86.56 269 LEU A N 1
ATOM 2170 C CA . LEU A 1 269 ? -15.752 -4.670 11.182 1.00 86.56 269 LEU A CA 1
ATOM 2171 C C . LEU A 1 269 ? -17.196 -4.374 11.618 1.00 86.56 269 LEU A C 1
ATOM 2173 O O . LEU A 1 269 ? -17.730 -5.063 12.486 1.00 86.56 269 LEU A O 1
ATOM 2177 N N . GLY A 1 270 ? -17.838 -3.343 11.053 1.00 85.44 270 GLY A N 1
ATOM 2178 C CA . GLY A 1 270 ? -19.224 -2.972 11.362 1.00 85.44 270 GLY A CA 1
ATOM 2179 C C . GLY A 1 270 ? -19.435 -2.368 12.758 1.00 85.44 270 GLY A C 1
ATOM 2180 O O . GLY A 1 270 ? -20.572 -2.255 13.225 1.00 85.44 270 GLY A O 1
ATOM 2181 N N . LEU A 1 271 ? -18.364 -1.970 13.454 1.00 86.25 271 LEU A N 1
ATOM 2182 C CA . LEU A 1 271 ? -18.426 -1.438 14.821 1.00 86.25 271 LEU A CA 1
ATOM 2183 C C . LEU A 1 271 ? -18.749 0.063 14.826 1.00 86.25 271 LEU A C 1
ATOM 2185 O O . LEU A 1 271 ? -17.885 0.911 15.033 1.00 86.25 271 LEU A O 1
ATOM 2189 N N . THR A 1 272 ? -20.023 0.399 14.626 1.00 80.88 272 THR A N 1
ATOM 2190 C CA . THR A 1 272 ? -20.487 1.790 14.454 1.00 80.88 272 THR A CA 1
ATOM 2191 C C . THR A 1 272 ? -20.577 2.619 15.742 1.00 80.88 272 THR A C 1
ATOM 2193 O O . THR A 1 272 ? -20.648 3.847 15.674 1.00 80.88 272 THR A O 1
ATOM 2196 N N . LYS A 1 273 ? -20.585 1.994 16.928 1.00 82.38 273 LYS A N 1
ATOM 2197 C CA . LYS A 1 273 ? -20.775 2.686 18.217 1.00 82.38 273 LYS A CA 1
ATOM 2198 C C . LYS A 1 273 ? -19.491 2.705 19.044 1.00 82.38 273 LYS A C 1
ATOM 2200 O O . LYS A 1 273 ? -19.033 1.662 19.487 1.00 82.38 273 LYS A O 1
ATOM 2205 N N . ASN A 1 274 ? -19.012 3.888 19.419 1.00 81.38 274 ASN A N 1
ATOM 2206 C CA . ASN A 1 274 ? -17.786 4.035 20.225 1.00 81.38 274 ASN A CA 1
ATOM 2207 C C . ASN A 1 274 ? -17.896 3.358 21.603 1.00 81.38 274 ASN A C 1
ATOM 2209 O O . ASN A 1 274 ? -16.905 2.926 22.182 1.00 81.38 274 ASN A O 1
ATOM 2213 N N . SER A 1 275 ? -19.115 3.220 22.138 1.00 80.69 275 SER A N 1
ATOM 2214 C CA . SER A 1 275 ? -19.345 2.524 23.409 1.00 80.69 275 SER A CA 1
ATOM 2215 C C . SER A 1 275 ? -18.964 1.043 23.361 1.00 80.69 275 SER A C 1
ATOM 2217 O O . SER A 1 275 ? -18.647 0.485 24.410 1.00 80.69 275 SER A O 1
ATOM 2219 N N . THR A 1 276 ? -19.026 0.391 22.194 1.00 82.88 276 THR A N 1
ATOM 2220 C CA . THR A 1 276 ? -18.703 -1.039 22.093 1.00 82.88 276 THR A CA 1
ATOM 2221 C C . THR A 1 276 ? -17.203 -1.265 22.091 1.00 82.88 276 THR A C 1
ATOM 2223 O O . THR A 1 276 ? -16.764 -2.319 22.528 1.00 82.88 276 THR A O 1
ATOM 2226 N N . TRP A 1 277 ? -16.410 -0.272 21.687 1.00 83.69 277 TRP A N 1
ATOM 2227 C CA . TRP A 1 277 ? -14.958 -0.392 21.570 1.00 83.69 277 TRP A CA 1
ATOM 2228 C C . TRP A 1 277 ? -14.273 -0.721 22.898 1.00 83.69 277 TRP A C 1
ATOM 2230 O O . TRP A 1 277 ? -13.314 -1.480 22.912 1.00 83.69 277 TRP A O 1
ATOM 2240 N N . ARG A 1 278 ? -14.823 -0.257 24.031 1.00 86.56 278 ARG A N 1
ATOM 2241 C CA . ARG A 1 278 ? -14.313 -0.578 25.381 1.00 86.56 278 ARG A CA 1
ATOM 2242 C C . ARG A 1 278 ? -14.350 -2.071 25.723 1.00 86.56 278 ARG A C 1
ATOM 2244 O O . ARG A 1 278 ? -13.721 -2.482 26.689 1.00 86.56 278 ARG A O 1
ATOM 2251 N N . GLN A 1 279 ? -15.136 -2.858 24.990 1.00 86.50 279 GLN A N 1
ATOM 2252 C CA . GLN A 1 279 ? -15.277 -4.299 25.198 1.00 86.50 279 GLN A CA 1
ATOM 2253 C C . GLN A 1 279 ? -14.278 -5.111 24.367 1.00 86.50 279 GLN A C 1
ATOM 2255 O O . GLN A 1 279 ? -14.167 -6.317 24.587 1.00 86.50 279 GLN A O 1
ATOM 2260 N N . TYR A 1 280 ? -13.584 -4.470 23.420 1.00 88.81 280 TYR A N 1
ATOM 2261 C CA . TYR A 1 280 ? -12.616 -5.117 22.546 1.00 88.81 280 TYR A CA 1
ATOM 2262 C C . TYR A 1 280 ? -11.195 -4.887 23.053 1.00 88.81 280 TYR A C 1
ATOM 2264 O O . TYR A 1 280 ? -10.845 -3.804 23.516 1.00 88.81 280 TYR A O 1
ATOM 2272 N N . SER A 1 281 ? -10.366 -5.919 22.941 1.00 90.75 281 SER A N 1
ATOM 2273 C CA . SER A 1 281 ? -8.914 -5.808 23.093 1.00 90.75 281 SER A CA 1
ATOM 2274 C C . SER A 1 281 ? -8.274 -5.622 21.719 1.00 90.75 281 SER A C 1
ATOM 2276 O O . SER A 1 281 ? -8.784 -6.142 20.729 1.00 90.75 281 SER A O 1
ATOM 2278 N N . CYS A 1 282 ? -7.160 -4.897 21.647 1.00 91.31 282 CYS A N 1
ATOM 2279 C CA . CYS A 1 282 ? -6.436 -4.662 20.399 1.00 91.31 282 CYS A CA 1
ATOM 2280 C C . CYS A 1 282 ? -5.072 -5.357 20.433 1.00 91.31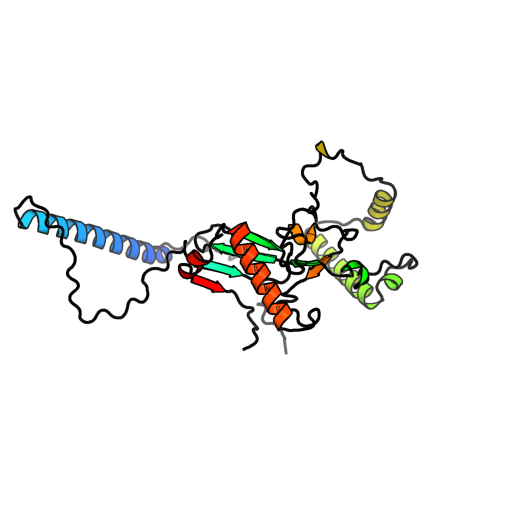 282 CYS A C 1
ATOM 2282 O O . CYS A 1 282 ? -4.338 -5.236 21.413 1.00 91.31 282 CYS A O 1
ATOM 2284 N N . VAL A 1 283 ? -4.732 -6.062 19.356 1.00 93.56 283 VAL A N 1
ATOM 2285 C CA . VAL A 1 283 ? -3.382 -6.562 19.087 1.00 93.56 283 VAL A CA 1
ATOM 2286 C C . VAL A 1 283 ? -2.819 -5.752 17.933 1.00 93.56 283 VAL A C 1
ATOM 2288 O O . VAL A 1 283 ? -3.307 -5.848 16.808 1.00 93.56 283 VAL A O 1
ATOM 2291 N N . PHE A 1 284 ? -1.793 -4.958 18.219 1.00 93.06 284 PHE A N 1
ATOM 2292 C CA . PHE A 1 284 ? -1.158 -4.082 17.245 1.00 93.06 284 PHE A CA 1
ATOM 2293 C C . PHE A 1 284 ? 0.193 -4.661 16.823 1.00 93.06 284 PHE A C 1
ATOM 2295 O O . PHE A 1 284 ? 1.052 -4.914 17.669 1.00 93.06 284 PHE A O 1
ATOM 2302 N N . VAL A 1 285 ? 0.375 -4.899 15.524 1.00 92.69 285 VAL A N 1
ATOM 2303 C CA . VAL A 1 285 ? 1.646 -5.401 14.989 1.00 92.69 285 VAL A CA 1
ATOM 2304 C C . VAL A 1 285 ? 2.581 -4.233 14.713 1.00 92.69 285 VAL A C 1
ATOM 2306 O O . VAL A 1 285 ? 2.202 -3.269 14.051 1.00 92.69 285 VAL A O 1
ATOM 2309 N N . ILE A 1 286 ? 3.809 -4.345 15.207 1.00 91.69 286 ILE A N 1
ATOM 2310 C CA . ILE A 1 286 ? 4.864 -3.348 15.029 1.00 91.69 286 ILE A CA 1
ATOM 2311 C C . ILE A 1 286 ? 5.987 -3.905 14.144 1.00 91.69 286 ILE A C 1
ATOM 2313 O O . ILE A 1 286 ? 6.164 -5.125 14.089 1.00 91.69 286 ILE A O 1
ATOM 2317 N N . PRO A 1 287 ? 6.748 -3.039 13.456 1.00 90.56 287 PRO A N 1
ATOM 2318 C CA . PRO A 1 287 ? 7.957 -3.447 12.750 1.00 90.56 287 PRO A CA 1
ATOM 2319 C C . PRO A 1 287 ? 8.994 -4.070 13.695 1.00 90.56 287 PRO A C 1
ATOM 2321 O O . PRO A 1 287 ? 9.105 -3.672 14.854 1.00 90.56 287 PRO A O 1
ATOM 2324 N N . ASP A 1 288 ? 9.809 -4.992 13.174 1.00 88.69 288 ASP A N 1
ATOM 2325 C CA . ASP A 1 288 ? 10.903 -5.616 13.938 1.00 88.69 288 ASP A CA 1
ATOM 2326 C C . ASP A 1 288 ? 11.896 -4.572 14.473 1.00 88.69 288 ASP A C 1
ATOM 2328 O O . ASP A 1 288 ? 12.376 -4.666 15.604 1.00 88.69 288 ASP A O 1
ATOM 2332 N N . LEU A 1 289 ? 12.196 -3.565 13.647 1.00 87.19 289 LEU A N 1
ATOM 2333 C CA . LEU A 1 289 ? 12.984 -2.399 14.018 1.00 87.19 289 LEU A CA 1
ATOM 2334 C C . LEU A 1 289 ? 12.027 -1.237 14.294 1.00 87.19 289 LEU A C 1
ATOM 2336 O O . LEU A 1 289 ? 11.701 -0.469 13.392 1.00 87.19 289 LEU A O 1
ATOM 2340 N N . TYR A 1 290 ? 11.547 -1.151 15.529 1.00 84.56 290 TYR A N 1
ATOM 2341 C CA . TYR A 1 290 ? 10.674 -0.073 15.979 1.00 84.56 290 TYR A CA 1
ATOM 2342 C C . TYR A 1 290 ? 11.469 0.985 16.751 1.00 84.56 290 TYR A C 1
ATOM 2344 O O . TYR A 1 290 ? 12.462 0.666 17.415 1.00 84.56 290 TYR A O 1
ATOM 2352 N N . ASP A 1 291 ? 11.024 2.236 16.654 1.00 76.06 291 ASP A N 1
ATOM 2353 C CA . ASP A 1 291 ? 11.537 3.318 17.493 1.00 76.06 291 ASP A CA 1
ATOM 2354 C C . ASP A 1 291 ? 10.963 3.180 18.913 1.00 76.06 291 ASP A C 1
ATOM 2356 O O . ASP A 1 291 ? 9.787 2.834 19.069 1.00 76.06 291 ASP A O 1
ATOM 2360 N N . LYS A 1 292 ? 11.807 3.339 19.937 1.00 63.47 292 LYS A N 1
ATOM 2361 C CA . LYS A 1 292 ? 11.485 2.998 21.336 1.00 63.47 292 LYS A CA 1
ATOM 2362 C C . LYS A 1 292 ? 11.022 4.185 22.161 1.00 63.47 292 LYS A C 1
ATOM 2364 O O . LYS A 1 292 ? 11.704 5.228 22.108 1.00 63.47 292 LYS A O 1
#

pLDDT: mean 78.18, std 14.96, range [34.12, 94.75]